Protein AF-A0A355ASI6-F1 (afdb_monomer)

Solvent-accessible surface area (backbone atoms only — not comparable to full-atom values): 18057 Å² total; per-residue (Å²): 108,70,69,59,51,61,54,54,74,56,73,41,62,94,66,62,84,87,84,85,86,62,95,85,62,86,60,84,44,66,44,89,90,80,61,50,72,36,72,89,79,80,80,58,65,67,61,45,52,57,66,66,67,66,73,90,56,88,91,67,70,83,80,74,85,63,87,40,56,64,82,63,67,69,74,60,88,70,89,71,97,56,100,57,65,45,82,42,80,77,51,84,36,29,38,38,31,44,34,73,46,55,91,80,78,46,33,30,30,38,40,37,38,38,44,25,15,76,54,21,24,84,42,50,51,31,38,40,44,40,40,50,50,31,50,49,37,46,61,69,42,43,80,71,42,48,51,27,42,77,42,48,32,46,74,50,57,44,58,51,88,43,25,35,34,44,35,39,39,27,45,45,44,59,46,62,64,52,46,55,56,50,47,51,33,69,71,58,58,82,78,46,68,71,60,43,54,53,52,46,53,50,51,42,50,56,47,58,48,54,77,72,47,57,72,67,58,47,51,54,52,49,51,49,39,64,35,30,57,72,49,75,56,52,69,58,39,37,56,33,41,74,68,56,47,66,69,59,41,65,65,38,52,59,59,40,49,45,35,30,25,37,46,31,38,37,40,17,33,46,44,73,66,57,46,49,50,53,49,49,51,51,39,61,66,66,37,67,88,36,42,60,35,86,63,79,76,81,50,75,49,83,77,59,95,83,66,82,85,80,84,84,131

Foldseek 3Di:
DVVVVVVVVCPALVNDDDDDDDPPDDADDADDPPRDGHHDDDDDPVVRVVRRPDDDDPVDDDDDPQPQQDPDWDQDDADDPDPFFDWDALDFLEIETEAADCVVVGQKKKKKKDKFFPQCFLDLLNVLLLQLLQQQLCVVCVVVCPSNVVNFWDWHWGADLGGIMIMIIGRLPCPLVVLLVSLVCLLPGDLDPVSSVVSLVVLLVVLVCLVVDDPVSVVVLVVCVQFWPRRDRSVSNNVSSVPDDSVNSVVCSCNRQQEIRMYMYMYYRDYPVSSSVSSVSCCVRRPVNHHYDDGDDIGTDDDDPPDDDDDDD

Radius of gyration: 24.53 Å; Cα contacts (8 Å, |Δi|>4): 431; chains: 1; bounding box: 60×70×55 Å

Secondary structure (DSSP, 8-state):
-HHHHHHHTT-SGGG-------TT----EE-TTT--EE---PPPHHHHHHHHTPPPPTT--PPPP-TT------------SSSSPEEEEEETTEEEEEEE--TT--SEEEEEEEEE-TTSSSSHHHHHHHHHHHHHHHHHHHHHHHHHHHTTEEEEEEEETTEEEEEEEEESTTHHHHHHHHHHHHHS----HHHHHHHHHHHHHHHHHGGGS-HHHHHHHHHHHHHBTT---HHHHHHHHHT--HHHHHHHHHHHHHEEEEEEEEEES--HHHHHHHHHHHIIIIITTPEEP--PPPPBP---TT-------

pLDDT: mean 91.66, std 8.12, range [47.84, 98.44]

Structure (mmCIF, N/CA/C/O backbone):
data_AF-A0A355ASI6-F1
#
_entry.id   AF-A0A355ASI6-F1
#
loop_
_atom_site.group_PDB
_atom_site.id
_atom_site.type_symbol
_atom_site.label_atom_id
_atom_site.label_alt_id
_atom_site.label_comp_id
_atom_site.label_asym_id
_atom_site.label_entity_id
_atom_site.label_seq_id
_atom_site.pdbx_PDB_ins_code
_atom_site.Cartn_x
_atom_site.Cartn_y
_atom_site.Cartn_z
_atom_site.occupancy
_atom_site.B_iso_or_equiv
_atom_site.auth_seq_id
_atom_site.auth_comp_id
_atom_site.auth_asym_id
_atom_site.auth_atom_id
_atom_site.pdbx_PDB_model_num
ATOM 1 N N . ARG A 1 1 ? -22.621 24.207 -14.386 1.00 83.19 1 ARG A N 1
ATOM 2 C CA . ARG A 1 1 ? -22.385 25.095 -13.219 1.00 83.19 1 ARG A CA 1
ATOM 3 C C . ARG A 1 1 ? -23.616 25.166 -12.322 1.00 83.19 1 ARG A C 1
ATOM 5 O O . ARG A 1 1 ? -23.484 24.836 -11.157 1.00 83.19 1 ARG A O 1
ATOM 12 N N . GLU A 1 2 ? -24.789 25.513 -12.856 1.00 94.44 2 GLU A N 1
ATOM 13 C CA . GLU A 1 2 ? -26.053 25.572 -12.092 1.00 94.44 2 GLU A CA 1
ATOM 14 C C . GLU A 1 2 ? -26.377 24.270 -11.350 1.00 94.44 2 GLU A C 1
ATOM 16 O O . GLU A 1 2 ? -26.656 24.301 -10.159 1.00 94.44 2 GLU A O 1
ATOM 21 N N . LEU A 1 3 ? -26.226 23.117 -12.010 1.00 96.38 3 LEU A N 1
ATOM 22 C CA . LEU A 1 3 ? -26.472 21.820 -11.374 1.00 96.38 3 LEU A CA 1
ATOM 23 C C . LEU A 1 3 ? -25.549 21.557 -10.169 1.00 96.38 3 LEU A C 1
ATOM 25 O O . LEU A 1 3 ? -26.014 21.090 -9.135 1.00 96.38 3 LEU A O 1
ATOM 29 N N . ILE A 1 4 ? -24.260 21.903 -10.274 1.00 96.56 4 ILE A N 1
ATOM 30 C CA . ILE A 1 4 ? -23.295 21.748 -9.170 1.00 96.56 4 ILE A CA 1
ATOM 31 C C . ILE A 1 4 ? -23.730 22.600 -7.976 1.00 96.56 4 ILE A C 1
ATOM 33 O O . ILE A 1 4 ? -23.809 22.089 -6.864 1.00 96.56 4 ILE A O 1
ATOM 37 N N . LEU A 1 5 ? -24.069 23.871 -8.216 1.00 96.19 5 LEU A N 1
ATOM 38 C CA . LEU A 1 5 ? -24.553 24.771 -7.167 1.00 96.19 5 LEU A CA 1
ATOM 39 C C . LEU A 1 5 ? -25.835 24.232 -6.521 1.00 96.19 5 LEU A C 1
ATOM 41 O O . LEU A 1 5 ? -25.922 24.195 -5.303 1.00 96.19 5 LEU A O 1
ATOM 45 N N . SER A 1 6 ? -26.766 23.687 -7.312 1.00 96.50 6 SER A N 1
ATOM 46 C CA . SER A 1 6 ? -28.014 23.124 -6.779 1.00 96.50 6 SER A CA 1
ATOM 47 C C . SER A 1 6 ? -27.812 21.932 -5.834 1.00 96.50 6 SER A C 1
ATOM 49 O O . SER A 1 6 ? -28.621 21.721 -4.932 1.00 96.50 6 SER A O 1
ATOM 51 N N . TYR A 1 7 ? -26.743 21.148 -6.024 1.00 96.19 7 TYR A N 1
ATOM 52 C CA . TYR A 1 7 ? -26.375 20.081 -5.094 1.00 96.19 7 TYR A CA 1
ATOM 53 C C . TYR A 1 7 ? -25.670 20.637 -3.857 1.00 96.19 7 TYR A C 1
ATOM 55 O O . TYR A 1 7 ? -26.012 20.233 -2.748 1.00 96.19 7 TYR A O 1
ATOM 63 N N . LEU A 1 8 ? -24.741 21.584 -4.026 1.00 94.38 8 LEU A N 1
ATOM 64 C CA . LEU A 1 8 ? -24.048 22.232 -2.907 1.00 94.38 8 LEU A CA 1
ATOM 65 C C . LEU A 1 8 ? -25.024 22.961 -1.970 1.00 94.38 8 LEU A C 1
ATOM 67 O O . LEU A 1 8 ? -24.889 22.851 -0.755 1.00 94.38 8 LEU A O 1
ATOM 71 N N . ASP A 1 9 ? -26.068 23.593 -2.509 1.00 93.81 9 ASP A N 1
ATOM 72 C CA . ASP A 1 9 ? -27.121 24.257 -1.727 1.00 93.81 9 ASP A CA 1
ATOM 73 C C . ASP A 1 9 ? -27.909 23.287 -0.825 1.00 93.81 9 ASP A C 1
ATOM 75 O O . ASP A 1 9 ? -28.563 23.704 0.135 1.00 93.81 9 ASP A O 1
ATOM 79 N N . ARG A 1 10 ? -27.855 21.976 -1.110 1.00 94.75 10 ARG A N 1
ATOM 80 C CA . ARG A 1 10 ? -28.460 20.932 -0.270 1.00 94.75 10 ARG A CA 1
ATOM 81 C C . ARG A 1 10 ? -27.518 20.414 0.813 1.00 94.75 10 ARG A C 1
ATOM 83 O O . ARG A 1 10 ? -28.021 19.838 1.775 1.00 94.75 10 ARG A O 1
ATOM 90 N N . LEU A 1 11 ? -26.205 20.611 0.690 1.00 93.81 11 LEU A N 1
ATOM 91 C CA . LEU A 1 11 ? -25.209 20.196 1.683 1.00 93.81 11 LEU A CA 1
ATOM 92 C C . LEU A 1 11 ? -25.153 21.224 2.823 1.00 93.81 11 LEU A C 1
ATOM 94 O O . LEU A 1 11 ? -24.248 22.046 2.905 1.00 93.81 11 LEU A O 1
ATOM 98 N N . GLN A 1 12 ? -26.181 21.212 3.668 1.00 91.25 12 GLN A N 1
ATOM 99 C CA . GLN A 1 12 ? -26.379 22.142 4.783 1.00 91.25 12 GLN A CA 1
ATOM 100 C C . GLN A 1 12 ? -26.606 21.348 6.077 1.00 91.25 12 GLN A C 1
ATOM 102 O O . GLN A 1 12 ? -27.221 20.282 5.992 1.00 91.25 12 GLN A O 1
ATOM 107 N N . PRO A 1 13 ? -26.221 21.858 7.266 1.00 92.50 13 PRO A N 1
ATOM 108 C CA . PRO A 1 13 ? -26.412 21.149 8.539 1.00 92.50 13 PRO A CA 1
ATOM 109 C C . PRO A 1 13 ? -27.846 20.648 8.760 1.00 92.50 13 PRO A C 1
ATOM 111 O O . PRO A 1 13 ? -28.056 19.514 9.168 1.00 92.50 13 PRO A O 1
ATOM 114 N N . ARG A 1 14 ? -28.854 21.439 8.373 1.00 90.50 14 ARG A N 1
ATOM 115 C CA . ARG A 1 14 ? -30.281 21.061 8.452 1.00 90.50 14 ARG A CA 1
ATOM 116 C C . ARG A 1 14 ? -30.695 19.841 7.611 1.00 90.50 14 ARG A C 1
ATOM 118 O O . ARG A 1 14 ? -31.776 19.307 7.823 1.00 90.50 14 ARG A O 1
ATOM 125 N N . ASN A 1 15 ? -29.882 19.448 6.631 1.00 93.38 15 ASN A N 1
ATOM 126 C CA . ASN A 1 15 ? -30.115 18.295 5.757 1.00 93.38 15 ASN A CA 1
ATOM 127 C C . ASN A 1 15 ? -29.182 17.115 6.101 1.00 93.38 15 ASN A C 1
ATOM 129 O O . ASN A 1 15 ? -29.121 16.147 5.343 1.00 93.38 15 ASN A O 1
ATOM 133 N N . LEU A 1 16 ? -28.417 17.210 7.193 1.00 92.25 16 LEU A N 1
ATOM 134 C CA . LEU A 1 16 ? -27.471 16.188 7.623 1.00 92.25 16 LEU A CA 1
ATOM 135 C C . LEU A 1 16 ? -28.193 15.001 8.273 1.00 92.25 16 LEU A C 1
ATOM 137 O O . LEU A 1 16 ? -29.094 15.174 9.090 1.00 92.25 16 LEU A O 1
ATOM 141 N N . HIS A 1 17 ? -27.718 13.797 7.969 1.00 93.31 17 HIS A N 1
ATOM 142 C CA . HIS A 1 17 ? -27.934 12.606 8.783 1.00 93.31 17 HIS A CA 1
ATOM 143 C C . HIS A 1 17 ? -26.565 12.185 9.322 1.00 93.31 17 HIS A C 1
ATOM 145 O O . HIS A 1 17 ? -25.688 11.821 8.538 1.00 93.31 17 HIS A O 1
ATOM 151 N N . LEU A 1 18 ? -26.363 12.279 10.637 1.00 93.06 18 LEU A N 1
ATOM 152 C CA . LEU A 1 18 ? -25.108 11.901 11.282 1.00 93.06 18 LEU A CA 1
ATOM 153 C C . LEU A 1 18 ? -25.224 10.477 11.823 1.00 93.06 18 LEU A C 1
ATOM 155 O O . LEU A 1 18 ? -26.146 10.182 12.576 1.00 93.06 18 LEU A O 1
ATOM 159 N N . LEU A 1 19 ? -24.285 9.613 11.445 1.00 94.81 19 LEU A N 1
ATOM 160 C CA . LEU A 1 19 ? -24.204 8.243 11.935 1.00 94.81 19 LEU A CA 1
ATOM 161 C C . LEU A 1 19 ? -22.876 8.061 12.668 1.00 94.81 19 LEU A C 1
ATOM 163 O O . LEU A 1 19 ? -21.812 8.306 12.099 1.00 94.81 19 LEU A O 1
ATOM 167 N N . LEU A 1 20 ? -22.961 7.666 13.935 1.00 93.50 20 LEU A N 1
ATOM 168 C CA . LEU A 1 20 ? -21.816 7.385 14.793 1.00 93.50 20 LEU A CA 1
ATOM 169 C C . LEU A 1 20 ? -21.740 5.876 15.024 1.00 93.50 20 LEU A C 1
ATOM 171 O O . LEU A 1 20 ? -22.755 5.229 15.269 1.00 93.50 20 LEU A O 1
ATOM 175 N N . PHE A 1 21 ? -20.534 5.320 14.943 1.00 92.81 21 PHE A N 1
ATOM 176 C CA . PHE A 1 21 ? -20.272 3.896 15.140 1.00 92.81 21 PHE A CA 1
ATOM 177 C C . PHE A 1 21 ? -19.061 3.752 16.054 1.00 92.81 21 PHE A C 1
ATOM 179 O O . PHE A 1 21 ? -18.021 4.359 15.801 1.00 92.81 21 PHE A O 1
ATOM 186 N N . GLY A 1 22 ? -19.186 2.936 17.093 1.00 90.94 22 GLY A N 1
ATOM 187 C CA . GLY A 1 22 ? -18.104 2.668 18.029 1.00 90.94 22 GLY A CA 1
ATOM 188 C C . GLY A 1 22 ? -18.544 1.680 19.108 1.00 90.94 22 GLY A C 1
ATOM 189 O O . GLY A 1 22 ? -19.725 1.655 19.449 1.00 90.94 22 GLY A O 1
ATOM 190 N N . PRO A 1 23 ? -17.624 0.860 19.643 1.00 85.38 23 PRO A N 1
ATOM 191 C CA . PRO A 1 23 ? -17.950 -0.154 20.648 1.00 85.38 23 PRO A CA 1
ATOM 192 C C . PRO A 1 23 ? -18.350 0.437 22.008 1.00 85.38 23 PRO A C 1
ATOM 194 O O . PRO A 1 23 ? -18.967 -0.255 22.807 1.00 85.38 23 PRO A O 1
ATOM 197 N N . GLU A 1 24 ? -17.996 1.697 22.271 1.00 89.94 24 GLU A N 1
ATOM 198 C CA . GLU A 1 24 ? -18.260 2.404 23.534 1.00 89.94 24 GLU A CA 1
ATOM 199 C C . GLU A 1 24 ? -19.563 3.222 23.507 1.00 89.94 24 GLU A C 1
ATOM 201 O O . GLU A 1 24 ? -19.848 3.964 24.443 1.00 89.94 24 GLU A O 1
ATOM 206 N N . LEU A 1 25 ? -20.342 3.139 22.422 1.00 92.62 25 LEU A N 1
ATOM 207 C CA . LEU A 1 25 ? -21.593 3.880 22.308 1.00 92.62 25 LEU A CA 1
ATOM 208 C C . LEU A 1 25 ? -22.698 3.191 23.110 1.00 92.62 25 LEU A C 1
ATOM 210 O O . LEU A 1 25 ? -23.067 2.046 22.841 1.00 92.62 25 LEU A O 1
ATOM 214 N N . GLU A 1 26 ? -23.267 3.930 24.055 1.00 93.25 26 GLU A N 1
ATOM 215 C CA . GLU A 1 26 ? -24.498 3.535 24.731 1.00 93.25 26 GLU A CA 1
ATOM 216 C C . GLU A 1 26 ? -25.669 3.615 23.749 1.00 93.25 26 GLU A C 1
ATOM 218 O O . GLU A 1 26 ? -25.801 4.577 22.990 1.00 93.25 26 GLU A O 1
ATOM 223 N N . THR A 1 27 ? -26.503 2.576 23.740 1.00 96.06 27 THR A N 1
ATOM 224 C CA . THR A 1 27 ? -27.608 2.429 22.785 1.00 96.06 27 THR A CA 1
ATOM 225 C C . THR A 1 27 ? -28.863 1.884 23.461 1.00 96.06 27 THR A C 1
ATOM 227 O O . THR A 1 27 ? -28.788 1.174 24.464 1.00 96.06 27 THR A O 1
ATOM 230 N N . ASP A 1 28 ? -30.032 2.210 22.911 1.00 96.56 28 ASP A N 1
ATOM 231 C CA . ASP A 1 28 ? -31.346 1.945 23.512 1.00 96.56 28 ASP A CA 1
ATOM 232 C C . ASP A 1 28 ? -32.296 1.126 22.620 1.00 96.56 28 ASP A C 1
ATOM 234 O O . ASP A 1 28 ? -33.373 0.719 23.062 1.00 96.56 28 ASP A O 1
ATOM 238 N N . GLN A 1 29 ? -31.899 0.839 21.380 1.00 97.19 29 GLN A N 1
ATOM 239 C CA . GLN A 1 29 ? -32.662 0.055 20.413 1.00 97.19 29 GLN A CA 1
ATOM 240 C C . GLN A 1 29 ? -31.835 -1.096 19.841 1.00 97.19 29 GLN A C 1
ATOM 242 O O . GLN A 1 29 ? -30.606 -1.098 19.867 1.00 97.19 29 GLN A O 1
ATOM 247 N N . VAL A 1 30 ? -32.540 -2.097 19.308 1.00 97.00 30 VAL A N 1
ATOM 248 C CA . VAL A 1 30 ? -31.950 -3.275 18.668 1.00 97.00 30 VAL A CA 1
ATOM 249 C C . VAL A 1 30 ? -32.684 -3.541 17.359 1.00 97.00 30 VAL A C 1
ATOM 251 O O . VAL A 1 30 ? -33.908 -3.681 17.334 1.00 97.00 30 VAL A O 1
ATOM 254 N N . GLU A 1 31 ? -31.940 -3.596 16.258 1.00 96.69 31 GLU A N 1
ATOM 255 C CA . GLU A 1 31 ? -32.477 -3.907 14.934 1.00 96.69 31 GLU A CA 1
ATOM 256 C C . GLU A 1 31 ? -32.931 -5.377 14.865 1.00 96.69 31 GLU A C 1
ATOM 258 O O . GLU A 1 31 ? -32.318 -6.270 15.446 1.00 96.69 31 GLU A O 1
ATOM 263 N N . THR A 1 32 ? -34.032 -5.642 14.158 1.00 96.19 32 THR A N 1
ATOM 264 C CA . THR A 1 32 ? -34.752 -6.925 14.202 1.00 96.19 32 THR A CA 1
ATOM 265 C C . THR A 1 32 ? -34.021 -8.101 13.547 1.00 96.19 32 THR A C 1
ATOM 267 O O . THR A 1 32 ? -34.134 -9.225 14.032 1.00 96.19 32 THR A O 1
ATOM 270 N N . HIS A 1 33 ? -33.326 -7.893 12.433 1.00 96.12 33 HIS A N 1
ATOM 271 C CA . HIS A 1 33 ? -32.811 -8.983 11.600 1.00 96.12 33 HIS A CA 1
ATOM 272 C C . HIS A 1 33 ? -31.396 -9.399 11.991 1.00 96.12 33 HIS A C 1
ATOM 274 O O . HIS A 1 33 ? -31.069 -10.585 11.971 1.00 96.12 33 HIS A O 1
ATOM 280 N N . TYR A 1 34 ? -30.567 -8.423 12.343 1.00 94.75 34 TYR A N 1
ATOM 281 C CA . TYR A 1 34 ? -29.154 -8.607 12.641 1.00 94.75 34 TYR A CA 1
ATOM 282 C C . TYR A 1 34 ? -28.830 -8.385 14.119 1.00 94.75 34 TYR A C 1
ATOM 284 O O . TYR A 1 34 ? -27.700 -8.643 14.526 1.00 94.75 34 TYR A O 1
ATOM 292 N N . GLY A 1 35 ? -29.794 -7.925 14.926 1.00 95.25 35 GLY A N 1
ATOM 293 C CA . GLY A 1 35 ? -29.577 -7.679 16.352 1.00 95.25 35 GLY A CA 1
ATOM 294 C C . GLY A 1 35 ? -28.606 -6.528 16.620 1.00 95.25 35 GLY A C 1
ATOM 295 O O . GLY A 1 35 ? -27.971 -6.495 17.671 1.00 95.25 35 GLY A O 1
ATOM 296 N N . VAL A 1 36 ? -28.439 -5.612 15.661 1.00 94.69 36 VAL A N 1
ATOM 297 C CA . VAL A 1 36 ? -27.508 -4.487 15.794 1.00 94.69 36 VAL A CA 1
ATOM 298 C C . VAL A 1 36 ? -28.079 -3.494 16.794 1.00 94.69 36 VAL A C 1
ATOM 300 O O . VAL A 1 36 ? -29.192 -3.002 16.622 1.00 94.69 36 VAL A O 1
ATOM 303 N N . HIS A 1 37 ? -27.302 -3.199 17.827 1.00 95.81 37 HIS A N 1
ATOM 304 C CA . HIS A 1 37 ? -27.622 -2.186 18.818 1.00 95.81 37 HIS A CA 1
ATOM 305 C C . HIS A 1 37 ? -27.425 -0.781 18.231 1.00 95.81 37 HIS A C 1
ATOM 307 O O . HIS A 1 37 ? -26.396 -0.508 17.612 1.00 95.81 37 HIS A O 1
ATOM 313 N N . TYR A 1 38 ? -28.413 0.100 18.393 1.00 96.56 38 TYR A N 1
ATOM 314 C CA . TYR A 1 38 ? -28.373 1.474 17.887 1.00 96.56 38 TYR A CA 1
ATOM 315 C C . TYR A 1 38 ? -29.221 2.417 18.749 1.00 96.56 38 TYR A C 1
ATOM 317 O O . TYR A 1 38 ? -30.040 1.974 19.548 1.00 96.56 38 TYR A O 1
ATOM 325 N N . SER A 1 39 ? -29.051 3.721 18.551 1.00 96.19 39 SER A N 1
ATOM 326 C CA . SER A 1 39 ? -29.947 4.762 19.063 1.00 96.19 39 SER A CA 1
ATOM 327 C C . SER A 1 39 ? -30.231 5.784 17.979 1.00 96.19 39 SER A C 1
ATOM 329 O O . SER A 1 39 ? -29.433 5.966 17.058 1.00 96.19 39 SER A O 1
ATOM 331 N N . LEU A 1 40 ? -31.389 6.434 18.073 1.00 95.69 40 LEU A N 1
ATOM 332 C CA . LEU A 1 40 ? -31.786 7.501 17.161 1.00 95.69 40 LEU A CA 1
ATOM 333 C C . LEU A 1 40 ? -32.122 8.746 17.960 1.00 95.69 40 LEU A C 1
ATOM 335 O O . LEU A 1 40 ? -33.098 8.773 18.707 1.00 95.69 40 LEU A O 1
ATOM 339 N N . GLU A 1 41 ? -31.339 9.789 17.735 1.00 93.25 41 GLU A N 1
ATOM 340 C CA . GLU A 1 41 ? -31.492 11.068 18.406 1.00 93.25 41 GLU A CA 1
ATOM 341 C C . GLU A 1 41 ? -31.606 12.190 17.379 1.00 93.25 41 GLU A C 1
ATOM 343 O O . GLU A 1 41 ? -31.057 12.127 16.276 1.00 93.25 41 GLU A O 1
ATOM 348 N N . THR A 1 42 ? -32.349 13.234 17.740 1.00 93.06 42 THR A N 1
ATOM 349 C CA . THR A 1 42 ? -32.363 14.467 16.950 1.00 93.06 42 THR A CA 1
ATOM 350 C C . THR A 1 42 ? -31.156 15.302 17.348 1.00 93.06 42 THR A C 1
ATOM 352 O O . THR A 1 42 ? -30.904 15.477 18.538 1.00 93.06 42 THR A O 1
ATOM 355 N N . LEU A 1 43 ? -30.432 15.841 16.364 1.00 91.75 43 LEU A N 1
ATOM 356 C CA . LEU A 1 43 ? -29.307 16.729 16.641 1.00 91.75 43 LEU A CA 1
ATOM 357 C C . LEU A 1 43 ? -29.773 17.956 17.449 1.00 91.75 43 LEU A C 1
ATOM 359 O O . LEU A 1 43 ? -30.783 18.568 17.078 1.00 91.75 43 LEU A O 1
ATOM 363 N N . PRO A 1 44 ? -29.049 18.336 18.519 1.00 92.94 44 PRO A N 1
ATOM 364 C CA . PRO A 1 44 ? -29.341 19.543 19.281 1.00 92.94 44 PRO A CA 1
ATOM 365 C C . PRO A 1 44 ? -29.348 20.799 18.397 1.00 92.94 44 PRO A C 1
ATOM 367 O O . PRO A 1 44 ? -28.553 20.933 17.463 1.00 92.94 44 PRO A O 1
ATOM 370 N N . SER A 1 45 ? -30.273 21.724 18.667 1.00 91.12 45 SER A N 1
ATOM 371 C CA . SER A 1 45 ? -30.463 22.920 17.836 1.00 91.12 45 SER A CA 1
ATOM 372 C C . SER A 1 45 ? -29.277 23.882 17.891 1.00 91.12 45 SER A C 1
ATOM 374 O O . SER A 1 45 ? -28.942 24.480 16.875 1.00 91.12 45 SER A O 1
ATOM 376 N N . ASP A 1 46 ? -28.628 23.994 19.047 1.00 93.25 46 ASP A N 1
ATOM 377 C CA . ASP A 1 46 ? -27.405 24.775 19.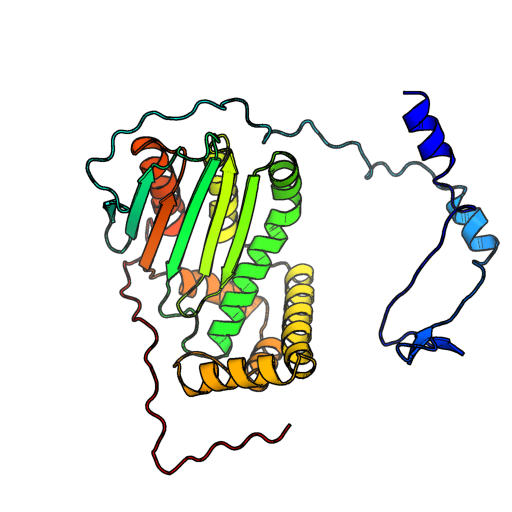253 1.00 93.25 46 ASP A CA 1
ATOM 378 C C . ASP A 1 46 ? -26.258 24.277 18.361 1.00 93.25 46 ASP A C 1
ATOM 380 O O . ASP A 1 46 ? -25.631 25.072 17.666 1.00 93.25 46 ASP A O 1
ATOM 384 N N . VAL A 1 47 ? -26.065 22.958 18.259 1.00 91.56 47 VAL A N 1
ATOM 385 C CA . VAL A 1 47 ? -25.060 22.359 17.360 1.00 91.56 47 VAL A CA 1
ATOM 386 C C . VAL A 1 47 ? -25.346 22.693 15.889 1.00 91.56 47 VAL A C 1
ATOM 388 O O . VAL A 1 47 ? -24.434 23.013 15.123 1.00 91.56 47 VAL A O 1
ATOM 391 N N . LEU A 1 48 ? -26.615 22.639 15.471 1.00 91.81 48 LEU A N 1
ATOM 392 C CA . LEU A 1 48 ? -27.011 22.980 14.099 1.00 91.81 48 LEU A CA 1
ATOM 393 C C . LEU A 1 48 ? -26.812 24.470 13.782 1.00 91.81 48 LEU A C 1
ATOM 395 O O . LEU A 1 48 ? -26.433 24.806 12.653 1.00 91.81 48 LEU A O 1
ATOM 399 N N . GLU A 1 49 ? -27.077 25.352 14.746 1.00 90.38 49 GLU A N 1
ATOM 400 C CA . GLU A 1 49 ? -26.843 26.795 14.629 1.00 90.38 49 GLU A CA 1
ATOM 401 C C . GLU A 1 49 ? -25.345 27.098 14.507 1.00 90.38 49 GLU A C 1
ATOM 403 O O . GLU A 1 49 ? -24.941 27.786 13.563 1.00 90.38 49 GLU A O 1
ATOM 408 N N . ASP A 1 50 ? -24.522 26.495 15.367 1.00 91.31 50 ASP A N 1
ATOM 409 C CA . ASP A 1 50 ? -23.065 26.641 15.351 1.00 91.31 50 ASP A CA 1
ATOM 410 C C . ASP A 1 50 ? -22.462 26.215 14.002 1.00 91.31 50 ASP A C 1
ATOM 412 O O . ASP A 1 50 ? -21.664 26.941 13.402 1.00 91.31 50 ASP A O 1
ATOM 416 N N . TRP A 1 51 ? -22.881 25.067 13.459 1.00 91.81 51 TRP A N 1
ATOM 417 C CA . TRP A 1 51 ? -22.382 24.571 12.168 1.00 91.81 51 TRP A CA 1
ATOM 418 C C . TRP A 1 51 ? -22.867 25.379 10.964 1.00 91.81 51 TRP A C 1
ATOM 420 O O . TRP A 1 51 ? -22.228 25.360 9.911 1.00 91.81 51 TRP A O 1
ATOM 430 N N . SER A 1 52 ? -23.981 26.100 11.097 1.00 87.81 52 SER A N 1
ATOM 431 C CA . SER A 1 52 ? -24.516 26.944 10.023 1.00 87.81 52 SER A CA 1
ATOM 432 C C . SER A 1 52 ? -23.775 28.282 9.896 1.00 87.81 52 SER A C 1
ATOM 434 O O . SER A 1 52 ? -23.866 28.930 8.853 1.00 87.81 52 SER A O 1
ATOM 436 N N . GLY A 1 53 ? -23.041 28.696 10.934 1.00 83.31 53 GLY A N 1
ATOM 437 C CA . GLY A 1 53 ? -22.337 29.981 11.014 1.00 83.31 53 GLY A CA 1
ATOM 438 C C . GLY A 1 53 ? -20.828 29.928 10.753 1.00 83.31 53 GLY A C 1
ATOM 439 O O . GLY A 1 53 ? -20.141 30.917 11.015 1.00 83.31 53 GLY A O 1
ATOM 440 N N . LEU A 1 54 ? -20.288 28.800 10.279 1.00 84.62 54 LEU A N 1
ATOM 441 C CA . LEU A 1 54 ? -18.841 28.613 10.134 1.00 84.62 54 LEU A CA 1
ATOM 442 C C . LEU A 1 54 ? -18.224 29.548 9.081 1.00 84.62 54 LEU A C 1
ATOM 444 O O . LEU A 1 54 ? -18.746 29.730 7.979 1.00 84.62 54 LEU A O 1
ATOM 448 N N . SER A 1 55 ? -17.066 30.118 9.417 1.00 87.25 55 SER A N 1
ATOM 449 C CA . SER A 1 55 ? -16.254 30.908 8.493 1.00 87.25 55 SER A CA 1
ATOM 450 C C . SER A 1 55 ? -15.380 30.015 7.609 1.00 87.25 55 SER A C 1
ATOM 452 O O . SER A 1 55 ? -15.153 28.835 7.883 1.00 87.25 55 SER A O 1
ATOM 454 N N . THR A 1 56 ? -14.870 30.580 6.515 1.00 90.12 56 THR A N 1
ATOM 455 C CA . THR A 1 56 ? -13.930 29.875 5.639 1.00 90.12 56 THR A CA 1
ATOM 456 C C . THR A 1 56 ? -12.642 29.547 6.389 1.00 90.12 56 THR A C 1
ATOM 458 O O . THR A 1 56 ? -11.992 30.454 6.913 1.00 90.12 56 THR A O 1
ATOM 461 N N . ASN A 1 57 ? -12.242 28.277 6.382 1.00 91.75 57 ASN A N 1
ATOM 462 C CA . ASN A 1 57 ? -10.954 27.844 6.911 1.00 91.75 57 ASN A CA 1
ATOM 463 C C . ASN A 1 57 ? -9.870 27.969 5.813 1.00 91.75 57 ASN A C 1
ATOM 465 O O . ASN A 1 57 ? -10.021 27.326 4.772 1.00 91.75 57 ASN A O 1
ATOM 469 N N . PRO A 1 58 ? -8.794 28.762 6.006 1.00 93.06 58 PRO A N 1
ATOM 470 C CA . PRO A 1 58 ? -7.724 28.913 5.014 1.00 93.06 58 PRO A CA 1
ATOM 471 C C . PRO A 1 58 ? -6.949 27.616 4.727 1.00 93.06 58 PRO A C 1
ATOM 473 O O . PRO A 1 58 ? -6.338 27.508 3.665 1.00 93.06 58 PRO A O 1
ATOM 476 N N . ASP A 1 59 ? -7.011 26.626 5.621 1.00 94.19 59 ASP A N 1
ATOM 477 C CA . ASP A 1 59 ? -6.391 25.311 5.428 1.00 94.19 59 ASP A CA 1
ATOM 478 C C . ASP A 1 59 ? -7.188 24.420 4.455 1.00 94.19 59 ASP A C 1
ATOM 480 O O . ASP A 1 59 ? -6.680 23.405 3.977 1.00 94.19 59 ASP A O 1
ATOM 484 N N . LEU A 1 60 ? -8.428 24.801 4.117 1.00 93.44 60 LEU A N 1
ATOM 485 C CA . LEU A 1 60 ? -9.277 24.109 3.147 1.00 93.44 60 LEU A CA 1
ATOM 486 C C . LEU A 1 60 ? -9.232 24.827 1.794 1.00 93.44 60 LEU A C 1
ATOM 488 O O . LEU A 1 60 ? -9.833 25.884 1.602 1.00 93.44 60 LEU A O 1
ATOM 492 N N . TYR A 1 61 ? -8.552 24.225 0.822 1.00 92.44 61 TYR A N 1
ATOM 493 C CA . TYR A 1 61 ? -8.398 24.782 -0.521 1.00 92.44 61 TYR A CA 1
ATOM 494 C C . TYR A 1 61 ? -8.623 23.728 -1.609 1.00 92.44 61 TYR A C 1
ATOM 496 O O . TYR A 1 61 ? -8.516 22.523 -1.381 1.00 92.44 61 TYR A O 1
ATOM 504 N N . LEU A 1 62 ? -8.954 24.190 -2.819 1.00 92.25 62 LEU A N 1
ATOM 505 C CA . LEU A 1 62 ? -9.117 23.306 -3.972 1.00 92.25 62 LEU A CA 1
ATOM 506 C C . LEU A 1 62 ? -7.778 22.658 -4.354 1.00 92.25 62 LEU A C 1
ATOM 508 O O . LEU A 1 62 ? -6.746 23.333 -4.329 1.00 92.25 62 LEU A O 1
ATOM 512 N N . PRO A 1 63 ? -7.780 21.377 -4.758 1.00 90.62 63 PRO A N 1
ATOM 513 C CA . PRO A 1 63 ? -6.555 20.681 -5.113 1.00 90.62 63 PRO A CA 1
ATOM 514 C C . PRO A 1 63 ? -5.860 21.339 -6.310 1.00 90.62 63 PRO A C 1
ATOM 516 O O . PRO A 1 63 ? -6.494 21.889 -7.215 1.00 90.62 63 PRO A O 1
ATOM 519 N N . LYS A 1 64 ? -4.528 21.242 -6.330 1.00 91.06 64 LYS A N 1
ATOM 520 C CA . LYS A 1 64 ? -3.716 21.611 -7.496 1.00 91.06 64 LYS A CA 1
ATOM 521 C C . LYS A 1 64 ? -4.016 20.664 -8.674 1.00 91.06 64 LYS A C 1
ATOM 523 O O . LYS A 1 64 ? -4.489 19.549 -8.446 1.00 91.06 64 LYS A O 1
ATOM 528 N N . PRO A 1 65 ? -3.721 21.066 -9.926 1.00 93.75 65 PRO A N 1
ATOM 529 C CA . PRO A 1 65 ? -3.818 20.172 -11.076 1.00 93.75 65 PRO A CA 1
ATOM 530 C C . PRO A 1 65 ? -3.063 18.859 -10.845 1.00 93.75 65 PRO A C 1
ATOM 532 O O . PRO A 1 65 ? -1.945 18.866 -10.333 1.00 93.75 65 PRO A O 1
ATOM 535 N N . ASN A 1 66 ? -3.687 17.744 -11.220 1.00 93.75 66 ASN A N 1
ATOM 536 C CA . ASN A 1 66 ? -3.155 16.411 -10.972 1.00 93.75 66 ASN A CA 1
ATOM 537 C C . ASN A 1 66 ? -1.970 16.103 -11.915 1.00 93.75 66 ASN A C 1
ATOM 539 O O . ASN A 1 66 ? -2.190 16.008 -13.126 1.00 93.75 66 ASN A O 1
ATOM 543 N N . PRO A 1 67 ? -0.738 15.913 -11.399 1.00 90.75 67 PRO A N 1
ATOM 544 C CA . PRO A 1 67 ? 0.445 15.676 -12.230 1.00 90.75 67 PRO A CA 1
ATOM 545 C C . PRO A 1 67 ? 0.523 14.251 -12.806 1.00 90.75 67 PRO A C 1
ATOM 547 O O . PRO A 1 67 ? 1.354 13.998 -13.675 1.00 90.75 67 PRO A O 1
ATOM 550 N N . PHE A 1 68 ? -0.321 13.326 -12.337 1.00 93.88 68 PHE A N 1
ATOM 551 C CA . PHE A 1 68 ? -0.296 11.916 -12.736 1.00 93.88 68 PHE A CA 1
ATOM 552 C C . PHE A 1 68 ? -1.213 11.577 -13.911 1.00 93.88 68 PHE A C 1
ATOM 554 O O . PHE A 1 68 ? -1.259 10.420 -14.321 1.00 93.88 68 PHE A O 1
ATOM 561 N N . LEU A 1 69 ? -1.948 12.552 -14.458 1.00 95.12 69 LEU A N 1
ATOM 562 C CA . LEU A 1 69 ? -2.758 12.324 -15.654 1.00 95.12 69 LEU A CA 1
ATOM 563 C C . LEU A 1 69 ? -1.857 11.840 -16.796 1.00 95.12 69 LEU A C 1
ATOM 565 O O . LEU A 1 69 ? -0.958 12.562 -17.229 1.00 95.12 69 LEU A O 1
ATOM 569 N N . ALA A 1 70 ? -2.104 10.612 -17.254 1.00 94.38 70 ALA A N 1
ATOM 570 C CA . ALA A 1 70 ? -1.347 10.004 -18.336 1.00 94.38 70 ALA A CA 1
ATOM 571 C C . ALA A 1 70 ? -1.536 10.805 -19.631 1.00 94.38 70 ALA A C 1
ATOM 573 O O . ALA A 1 70 ? -2.664 11.100 -20.034 1.00 94.38 70 ALA A O 1
ATOM 574 N N . VAL A 1 71 ? -0.421 11.156 -20.265 1.00 95.19 71 VAL A N 1
ATOM 575 C CA . VAL A 1 71 ? -0.387 11.856 -21.558 1.00 95.19 71 VAL A CA 1
ATOM 576 C C . VAL A 1 71 ? 0.084 10.938 -22.676 1.00 95.19 71 VAL A C 1
ATOM 578 O O . VAL A 1 71 ? -0.370 11.079 -23.809 1.00 95.19 71 VAL A O 1
ATOM 581 N N . ASP A 1 72 ? 0.954 9.983 -22.349 1.00 94.88 72 ASP A N 1
ATOM 582 C CA . ASP A 1 72 ? 1.377 8.930 -23.259 1.00 94.88 72 ASP A CA 1
ATOM 583 C C . ASP A 1 72 ? 0.487 7.698 -23.063 1.00 94.88 72 ASP A C 1
ATOM 585 O O . ASP A 1 72 ? 0.450 7.086 -21.994 1.00 94.88 72 ASP A O 1
ATOM 589 N N . LEU A 1 73 ? -0.274 7.377 -24.107 1.00 95.06 73 LEU A N 1
ATOM 590 C CA . LEU A 1 73 ? -1.224 6.268 -24.150 1.00 95.06 73 LEU A CA 1
ATOM 591 C C . LEU A 1 73 ? -0.896 5.297 -25.292 1.00 95.06 73 LEU A C 1
ATOM 593 O O . LEU A 1 73 ? -1.753 4.507 -25.695 1.00 95.06 73 LEU A O 1
ATOM 597 N N . GLU A 1 74 ? 0.312 5.374 -25.851 1.00 95.88 74 GLU A N 1
ATOM 598 C CA . GLU A 1 74 ? 0.708 4.509 -26.954 1.00 95.88 74 GLU A CA 1
ATOM 599 C C . GLU A 1 74 ? 0.894 3.064 -26.482 1.00 95.88 74 GLU A C 1
ATOM 601 O O . GLU A 1 74 ? 1.484 2.782 -25.434 1.00 95.88 74 GLU A O 1
ATOM 606 N N . LEU A 1 75 ? 0.409 2.125 -27.296 1.00 96.19 75 LEU A N 1
ATOM 607 C CA . LEU A 1 75 ? 0.742 0.718 -27.124 1.00 96.19 75 LEU A CA 1
ATOM 608 C C . LEU A 1 75 ? 2.154 0.494 -27.659 1.00 96.19 75 LEU A C 1
ATOM 610 O O . LEU A 1 75 ? 2.416 0.668 -28.851 1.00 96.19 75 LEU A O 1
ATOM 614 N N . ARG A 1 76 ? 3.060 0.122 -26.759 1.00 94.81 76 ARG A N 1
ATOM 615 C CA . ARG A 1 76 ? 4.442 -0.207 -27.082 1.00 94.81 76 ARG A CA 1
ATOM 616 C C . ARG A 1 76 ? 4.467 -1.402 -28.028 1.00 94.81 76 ARG A C 1
ATOM 618 O O . ARG A 1 76 ? 3.663 -2.324 -27.904 1.00 94.81 76 ARG A O 1
ATOM 625 N N . GLN A 1 77 ? 5.405 -1.381 -28.965 1.00 91.69 77 GLN A N 1
ATOM 626 C CA . GLN A 1 77 ? 5.678 -2.512 -29.841 1.00 91.69 77 GLN A CA 1
ATOM 627 C C . GLN A 1 77 ? 6.978 -3.161 -29.390 1.00 91.69 77 GLN A C 1
ATOM 629 O O . GLN A 1 77 ? 8.050 -2.594 -29.576 1.00 91.69 77 GLN A O 1
ATOM 634 N N . GLU A 1 78 ? 6.875 -4.346 -28.802 1.00 88.00 78 GLU A N 1
ATOM 635 C CA . GLU A 1 78 ? 8.023 -5.139 -28.376 1.00 88.00 78 GLU A CA 1
ATOM 636 C C . GLU A 1 78 ? 7.830 -6.569 -28.889 1.00 88.00 78 GLU A C 1
ATOM 638 O O . GLU A 1 78 ? 6.773 -7.176 -28.708 1.00 88.00 78 GLU A O 1
ATOM 643 N N . GLN A 1 79 ? 8.839 -7.108 -29.568 1.00 79.81 79 GLN A N 1
ATOM 644 C CA . GLN A 1 79 ? 8.798 -8.479 -30.066 1.00 79.81 79 GLN A CA 1
ATOM 645 C C . GLN A 1 79 ? 9.486 -9.389 -29.056 1.00 79.81 79 GLN A C 1
ATOM 647 O O . GLN A 1 79 ? 10.710 -9.398 -28.950 1.00 79.81 79 GLN A O 1
ATOM 652 N N . LEU A 1 80 ? 8.699 -10.174 -28.321 1.00 75.88 80 LEU A N 1
ATOM 653 C CA . LEU A 1 80 ? 9.252 -11.237 -27.491 1.00 75.88 80 LEU A CA 1
ATOM 654 C C . LEU A 1 80 ? 9.445 -12.503 -28.324 1.00 75.88 80 LEU A C 1
ATOM 656 O O . LEU A 1 80 ? 8.525 -12.979 -28.985 1.00 75.88 80 LEU A O 1
ATOM 660 N N . GLU A 1 81 ? 10.637 -13.090 -28.240 1.00 71.44 81 GLU A N 1
ATOM 661 C CA . GLU A 1 81 ? 10.936 -14.386 -28.863 1.00 71.44 81 GLU A CA 1
ATOM 662 C C . GLU A 1 81 ? 10.257 -15.562 -28.135 1.00 71.44 81 GLU A C 1
ATOM 664 O O . GLU A 1 81 ? 10.163 -16.667 -28.670 1.00 71.44 81 GLU A O 1
ATOM 669 N N . VAL A 1 82 ? 9.784 -15.339 -26.904 1.00 77.50 82 VAL A N 1
ATOM 670 C CA . VAL A 1 82 ? 9.256 -16.370 -26.004 1.00 77.50 82 VAL A CA 1
ATOM 671 C C . VAL A 1 82 ? 7.893 -15.983 -25.437 1.00 77.50 82 VAL A C 1
ATOM 673 O O . VAL A 1 82 ? 7.632 -14.826 -25.133 1.00 77.50 82 VAL A O 1
ATOM 676 N N . SER A 1 83 ? 7.030 -16.981 -25.233 1.00 81.31 83 SER A N 1
ATOM 677 C CA . SER A 1 83 ? 5.668 -16.810 -24.701 1.00 81.31 83 SER A CA 1
ATOM 678 C C . SER A 1 83 ? 5.597 -16.770 -23.165 1.00 81.31 83 SER A C 1
ATOM 680 O O . SER A 1 83 ? 4.551 -17.063 -22.588 1.00 81.31 83 SER A O 1
ATOM 682 N N . LYS A 1 84 ? 6.732 -16.586 -22.490 1.00 89.69 84 LYS A N 1
ATOM 683 C CA . LYS A 1 84 ? 6.861 -16.607 -21.028 1.00 89.69 84 LYS A CA 1
ATOM 684 C C . LYS A 1 84 ? 7.756 -15.445 -20.598 1.00 89.69 84 LYS A C 1
ATOM 686 O O . LYS A 1 84 ? 8.639 -15.084 -21.377 1.00 89.69 84 LYS A O 1
ATOM 691 N N . PRO A 1 85 ? 7.621 -14.950 -19.353 1.00 94.44 85 PRO A N 1
ATOM 692 C CA . PRO A 1 85 ? 8.496 -13.905 -18.846 1.00 94.44 85 PRO A CA 1
ATOM 693 C C . PRO A 1 85 ? 9.976 -14.273 -19.012 1.00 94.44 85 PRO A C 1
ATOM 695 O O . PRO A 1 85 ? 10.408 -15.368 -18.639 1.00 94.44 85 PRO A O 1
ATOM 698 N N . THR A 1 86 ? 10.755 -13.351 -19.569 1.00 94.75 86 THR A N 1
ATOM 699 C CA . THR A 1 86 ? 12.195 -13.509 -19.783 1.00 94.75 86 THR A CA 1
ATOM 700 C C . THR A 1 86 ? 12.951 -13.036 -18.552 1.00 94.75 86 THR A C 1
ATOM 702 O O . THR A 1 86 ? 12.734 -11.926 -18.069 1.00 94.75 86 THR A O 1
ATOM 705 N N . ARG A 1 87 ? 13.860 -13.871 -18.048 1.00 96.00 87 ARG A N 1
ATOM 706 C CA . ARG A 1 87 ? 14.739 -13.514 -16.933 1.00 96.00 87 ARG A CA 1
ATOM 707 C C . ARG A 1 87 ? 15.855 -12.582 -17.402 1.00 96.00 87 ARG A C 1
ATOM 709 O O . ARG A 1 87 ? 16.530 -12.872 -18.386 1.00 96.00 87 ARG A O 1
ATOM 716 N N . ILE A 1 88 ? 16.087 -11.514 -16.650 1.00 96.38 88 ILE A N 1
ATOM 717 C CA . ILE A 1 88 ? 17.183 -10.568 -16.833 1.00 96.38 88 ILE A CA 1
ATOM 718 C C . ILE A 1 88 ? 17.844 -10.350 -15.469 1.00 96.38 88 ILE A C 1
ATOM 720 O O . ILE A 1 88 ? 17.200 -9.891 -14.525 1.00 96.38 88 ILE A O 1
ATOM 724 N N . ASP A 1 89 ? 19.123 -10.693 -15.349 1.00 95.69 89 ASP A N 1
ATOM 725 C CA . ASP A 1 89 ? 19.889 -10.410 -14.135 1.00 95.69 89 ASP A CA 1
ATOM 726 C C . ASP A 1 89 ? 20.357 -8.948 -14.174 1.00 95.69 89 ASP A C 1
ATOM 728 O O . ASP A 1 89 ? 21.027 -8.530 -15.118 1.00 95.69 89 ASP A O 1
ATOM 732 N N . ILE A 1 90 ? 19.945 -8.164 -13.175 1.00 94.50 90 ILE A N 1
ATOM 733 C CA . ILE A 1 90 ? 20.237 -6.725 -13.092 1.00 94.50 90 ILE A CA 1
ATOM 734 C C . ILE A 1 90 ? 21.583 -6.513 -12.399 1.00 94.50 90 ILE A C 1
ATOM 736 O O . ILE A 1 90 ? 22.446 -5.802 -12.904 1.00 94.50 90 ILE A O 1
ATOM 740 N N . GLN A 1 91 ? 21.759 -7.164 -11.249 1.00 91.56 91 GLN A N 1
ATOM 741 C CA . GLN A 1 91 ? 22.996 -7.219 -10.473 1.00 91.56 91 GLN A CA 1
ATOM 742 C C . GLN A 1 91 ? 22.943 -8.417 -9.515 1.00 91.56 91 GLN A C 1
ATOM 744 O O . GLN A 1 91 ? 21.939 -9.133 -9.464 1.00 91.56 91 GLN A O 1
ATOM 749 N N . ASP A 1 92 ? 24.007 -8.636 -8.740 1.00 89.19 92 ASP A N 1
ATOM 750 C CA . ASP A 1 92 ? 23.999 -9.675 -7.709 1.00 89.19 92 ASP A CA 1
ATOM 751 C C . ASP A 1 92 ? 22.844 -9.450 -6.716 1.00 89.19 92 ASP A C 1
ATOM 753 O O . ASP A 1 92 ? 22.605 -8.329 -6.261 1.00 89.19 92 ASP A O 1
ATOM 757 N N . GLY A 1 93 ? 22.080 -10.507 -6.436 1.00 88.94 93 GLY A N 1
ATOM 758 C CA . GLY A 1 93 ? 20.879 -10.438 -5.601 1.00 88.94 93 GLY A CA 1
ATOM 759 C C . GLY A 1 93 ? 19.666 -9.722 -6.215 1.00 88.94 93 GLY A C 1
ATOM 760 O O . GLY A 1 93 ? 18.680 -9.550 -5.502 1.00 88.94 93 GLY A O 1
ATOM 761 N N . PHE A 1 94 ? 19.681 -9.322 -7.498 1.00 94.81 94 PHE A N 1
ATOM 762 C CA . PHE A 1 94 ? 18.517 -8.709 -8.153 1.00 94.81 94 PHE A CA 1
ATOM 763 C C . PHE A 1 94 ? 18.224 -9.265 -9.551 1.00 94.81 94 PHE A C 1
ATOM 765 O O . PHE A 1 94 ? 18.976 -9.071 -10.509 1.00 94.81 94 PHE A O 1
ATOM 772 N N . THR A 1 95 ? 17.055 -9.889 -9.681 1.00 96.50 95 THR A N 1
ATOM 773 C CA . THR A 1 95 ? 16.532 -10.405 -10.947 1.00 96.50 95 THR A CA 1
ATOM 774 C C . THR A 1 95 ? 15.246 -9.689 -11.359 1.00 96.50 95 THR A C 1
ATOM 776 O O . THR A 1 95 ? 14.313 -9.568 -10.566 1.00 96.50 95 THR A O 1
ATOM 779 N N . LEU A 1 96 ? 15.163 -9.293 -12.630 1.00 98.19 96 LEU A N 1
ATOM 780 C CA . LEU A 1 96 ? 13.946 -8.826 -13.290 1.00 98.19 96 LEU A CA 1
ATOM 781 C C . LEU A 1 96 ? 13.387 -9.934 -14.190 1.00 98.19 96 LEU A C 1
ATOM 783 O O . LEU A 1 96 ? 14.107 -10.527 -14.989 1.00 98.19 96 LEU A O 1
ATOM 787 N N . TRP A 1 97 ? 12.088 -10.178 -14.102 1.00 98.12 97 TRP A N 1
ATOM 788 C CA . TRP A 1 97 ? 11.326 -10.920 -15.098 1.00 98.12 97 TRP A CA 1
ATOM 789 C C . TRP A 1 97 ? 10.564 -9.926 -15.968 1.00 98.12 97 TRP A C 1
ATOM 791 O O . TRP A 1 97 ? 9.855 -9.067 -15.449 1.00 98.12 97 TRP A O 1
ATOM 801 N N . PHE A 1 98 ? 10.729 -10.019 -17.283 1.00 97.38 98 PHE A N 1
ATOM 802 C CA . PHE A 1 98 ? 10.107 -9.109 -18.239 1.00 97.38 98 PHE A CA 1
ATOM 803 C C . PHE A 1 98 ? 9.136 -9.851 -19.149 1.00 97.38 98 PHE A C 1
ATOM 805 O O . PHE A 1 98 ? 9.500 -10.861 -19.751 1.00 97.38 98 PHE A O 1
ATOM 812 N N . ASP A 1 99 ? 7.916 -9.337 -19.247 1.00 94.94 99 ASP A N 1
ATOM 813 C CA . ASP A 1 99 ? 6.842 -9.902 -20.052 1.00 94.94 99 ASP A CA 1
ATOM 814 C C . ASP A 1 99 ? 6.034 -8.785 -20.723 1.00 94.94 99 ASP A C 1
ATOM 816 O O . ASP A 1 99 ? 5.198 -8.127 -20.103 1.00 94.94 99 ASP A O 1
ATOM 820 N N . HIS A 1 100 ? 6.308 -8.525 -21.997 1.00 94.69 100 HIS A N 1
ATOM 821 C CA . HIS A 1 100 ? 5.519 -7.574 -22.768 1.00 94.69 100 HIS A CA 1
ATOM 822 C C . HIS A 1 100 ? 4.184 -8.204 -23.184 1.00 94.69 100 HIS A C 1
ATOM 824 O O . HIS A 1 100 ? 4.153 -9.156 -23.963 1.00 94.69 100 HIS A O 1
ATOM 830 N N . ASP A 1 101 ? 3.078 -7.633 -22.710 1.00 91.50 101 ASP A N 1
ATOM 831 C CA . ASP A 1 101 ? 1.732 -8.085 -23.063 1.00 91.50 101 ASP A CA 1
ATOM 832 C C . ASP A 1 101 ? 0.806 -6.889 -23.299 1.00 91.50 101 ASP A C 1
ATOM 834 O O . ASP A 1 101 ? 0.421 -6.164 -22.382 1.00 91.50 101 ASP A O 1
ATOM 838 N N . THR A 1 102 ? 0.431 -6.691 -24.559 1.00 88.62 102 THR A N 1
ATOM 839 C CA . THR A 1 102 ? -0.532 -5.671 -24.994 1.00 88.62 102 THR A CA 1
ATOM 840 C C . THR A 1 102 ? -1.832 -6.286 -25.517 1.00 88.62 102 THR A C 1
ATOM 842 O O . THR A 1 102 ? -2.655 -5.579 -26.101 1.00 88.62 102 THR A O 1
ATOM 845 N N . SER A 1 103 ? -2.078 -7.582 -25.274 1.00 88.31 103 SER A N 1
ATOM 846 C CA . SER A 1 103 ? -3.258 -8.313 -25.769 1.00 88.31 103 SER A CA 1
ATOM 847 C C . SER A 1 103 ? -4.596 -7.708 -25.323 1.00 88.31 103 SER A C 1
ATOM 849 O O . SER A 1 103 ? -5.603 -7.833 -26.020 1.00 88.31 103 SER A O 1
ATOM 851 N N . TYR A 1 104 ? -4.600 -6.984 -24.202 1.00 87.00 104 TYR A N 1
ATOM 852 C CA . TYR A 1 104 ? -5.761 -6.270 -23.666 1.00 87.00 104 TYR A CA 1
ATOM 853 C C . TYR A 1 104 ? -6.011 -4.896 -24.312 1.00 87.00 104 TYR A C 1
ATOM 855 O O . TYR A 1 104 ? -6.970 -4.219 -23.943 1.00 87.00 104 TYR A O 1
ATOM 863 N N . GLY A 1 105 ? -5.154 -4.449 -25.240 1.00 91.44 105 GLY A N 1
ATOM 864 C CA . GLY A 1 105 ? -5.307 -3.176 -25.952 1.00 91.44 105 GLY A CA 1
ATOM 865 C C . GLY A 1 105 ? -5.276 -1.945 -25.040 1.00 91.44 105 GLY A C 1
ATOM 866 O O . GLY A 1 105 ? -5.908 -0.936 -25.347 1.00 91.44 105 GLY A O 1
ATOM 867 N N . SER A 1 106 ? -4.587 -2.033 -23.898 1.00 93.19 106 SER A N 1
ATOM 868 C CA . SER A 1 106 ? -4.539 -0.976 -22.886 1.00 93.19 106 SER A CA 1
ATOM 869 C C . SER A 1 106 ? -3.097 -0.539 -22.619 1.00 93.19 106 SER A C 1
ATOM 871 O O . SER A 1 106 ? -2.249 -1.415 -22.441 1.00 93.19 106 SER A O 1
ATOM 873 N N . PRO A 1 107 ? -2.799 0.774 -22.530 1.00 95.94 107 PRO A N 1
ATOM 874 C CA . PRO A 1 107 ? -1.453 1.277 -22.254 1.00 95.94 107 PRO A CA 1
ATOM 875 C C . PRO A 1 107 ? -1.110 1.173 -20.762 1.00 95.94 107 PRO A C 1
ATOM 877 O O . PRO A 1 107 ? -0.766 2.148 -20.094 1.00 95.94 107 PRO A O 1
ATOM 880 N N . ARG A 1 108 ? -1.301 -0.022 -20.204 1.00 97.06 108 ARG A N 1
ATOM 881 C CA . ARG A 1 108 ? -1.198 -0.314 -18.781 1.00 97.06 108 ARG A CA 1
ATOM 882 C C . ARG A 1 108 ? -0.214 -1.435 -18.530 1.00 97.06 108 ARG A C 1
ATOM 884 O O . ARG A 1 108 ? -0.013 -2.309 -19.368 1.00 97.06 108 ARG A O 1
ATOM 891 N N . GLY A 1 109 ? 0.365 -1.416 -17.345 1.00 97.12 109 GLY A N 1
ATOM 892 C CA . GLY A 1 109 ? 1.309 -2.424 -16.915 1.00 97.12 109 GLY A CA 1
ATOM 893 C C . GLY A 1 109 ? 1.306 -2.571 -15.408 1.00 97.12 109 GLY A C 1
ATOM 894 O O . GLY A 1 109 ? 0.838 -1.692 -14.676 1.00 97.12 109 GLY A O 1
ATOM 895 N N . ASN A 1 110 ? 1.817 -3.712 -14.972 1.00 97.81 110 ASN A N 1
ATOM 896 C CA . ASN A 1 110 ? 2.069 -4.018 -13.584 1.00 97.81 110 ASN A CA 1
ATOM 897 C C . ASN A 1 110 ? 3.570 -4.204 -13.381 1.00 97.81 110 ASN A C 1
ATOM 899 O O . ASN A 1 110 ? 4.201 -5.032 -14.044 1.00 97.81 110 ASN A O 1
ATOM 903 N N . PHE A 1 111 ? 4.113 -3.465 -12.425 1.00 98.44 111 PHE A N 1
ATOM 904 C CA . PHE A 1 111 ? 5.481 -3.603 -11.967 1.00 98.44 111 PHE A CA 1
ATOM 905 C C . PHE A 1 111 ? 5.469 -4.077 -10.518 1.00 98.44 111 PHE A C 1
ATOM 907 O O . PHE A 1 111 ? 4.982 -3.384 -9.626 1.00 98.44 111 PHE A O 1
ATOM 914 N N . TYR A 1 112 ? 5.984 -5.277 -10.288 1.00 98.19 112 TYR A N 1
ATOM 915 C CA . TYR A 1 112 ? 6.128 -5.874 -8.968 1.00 98.19 112 TYR A CA 1
ATOM 916 C C . TYR A 1 112 ? 7.596 -5.890 -8.584 1.00 98.19 112 TYR A C 1
ATOM 918 O O . TYR A 1 112 ? 8.435 -6.227 -9.415 1.00 98.19 112 TYR A O 1
ATOM 926 N N . VAL A 1 113 ? 7.898 -5.627 -7.318 1.00 97.62 113 VAL A N 1
ATOM 927 C CA . VAL A 1 113 ? 9.219 -5.831 -6.723 1.00 97.62 113 VAL A CA 1
ATOM 928 C C . VAL A 1 113 ? 9.034 -6.480 -5.361 1.00 97.62 113 VAL A C 1
ATOM 930 O O . VAL A 1 113 ? 8.532 -5.857 -4.429 1.00 97.62 113 VAL A O 1
ATOM 933 N N . SER A 1 114 ? 9.441 -7.742 -5.243 1.00 96.81 114 SER A N 1
ATOM 934 C CA . SER A 1 114 ? 9.539 -8.445 -3.964 1.00 96.81 114 SER A CA 1
ATOM 935 C C . SER A 1 114 ? 10.937 -8.234 -3.405 1.00 96.81 114 SER A C 1
ATOM 937 O O . SER A 1 114 ? 11.905 -8.715 -3.994 1.00 96.81 114 SER A O 1
ATOM 939 N N . ILE A 1 115 ? 11.026 -7.535 -2.277 1.00 95.44 115 ILE A N 1
ATOM 940 C CA . ILE A 1 115 ? 12.258 -7.318 -1.521 1.00 95.44 115 ILE A CA 1
ATOM 941 C C . ILE A 1 115 ? 12.258 -8.313 -0.376 1.00 95.44 115 ILE A C 1
ATOM 943 O O . ILE A 1 115 ? 11.351 -8.336 0.459 1.00 95.44 115 ILE A O 1
ATOM 947 N N . ARG A 1 116 ? 13.261 -9.182 -0.363 1.00 94.62 116 ARG A N 1
ATOM 948 C CA . ARG A 1 116 ? 13.372 -10.281 0.588 1.00 94.62 116 ARG A CA 1
ATOM 949 C C . ARG A 1 116 ? 14.552 -10.031 1.504 1.00 94.62 116 ARG A C 1
ATOM 951 O O . ARG A 1 116 ? 15.628 -9.704 1.024 1.00 94.62 116 ARG A O 1
ATOM 958 N N . SER A 1 117 ? 14.364 -10.242 2.797 1.00 93.88 117 SER A N 1
ATOM 959 C CA . SER A 1 117 ? 15.379 -10.045 3.823 1.00 93.88 117 SER A CA 1
ATOM 960 C C . SER A 1 117 ? 15.420 -11.247 4.766 1.00 93.88 117 SER A C 1
ATOM 962 O O . SER A 1 117 ? 14.358 -11.744 5.163 1.00 93.88 117 SER A O 1
ATOM 964 N N . PRO A 1 118 ? 16.615 -11.704 5.186 1.00 91.88 118 PRO A N 1
ATOM 965 C CA . PRO A 1 118 ? 16.739 -12.727 6.218 1.00 91.88 118 PRO A CA 1
ATOM 966 C C . PRO A 1 118 ? 16.221 -12.243 7.580 1.00 91.88 118 PRO A C 1
ATOM 968 O O . PRO A 1 118 ? 15.965 -13.073 8.440 1.00 91.88 118 PRO A O 1
ATOM 971 N N . HIS A 1 119 ? 16.021 -10.934 7.768 1.00 91.31 119 HIS A N 1
ATOM 972 C CA . HIS A 1 119 ? 15.512 -10.334 9.004 1.00 91.31 119 HIS A CA 1
ATOM 973 C C . HIS A 1 119 ? 14.003 -10.081 8.982 1.00 91.31 119 HIS A C 1
ATOM 975 O O . HIS A 1 119 ? 13.466 -9.509 9.922 1.00 91.31 119 HIS A O 1
ATOM 981 N N . ALA A 1 120 ? 13.295 -10.464 7.915 1.00 90.19 120 ALA A N 1
ATOM 982 C CA . ALA A 1 120 ? 11.904 -10.061 7.745 1.00 90.19 120 ALA A CA 1
ATOM 983 C C . ALA A 1 120 ? 10.937 -10.723 8.740 1.00 90.19 120 ALA A C 1
ATOM 985 O O . ALA A 1 120 ? 9.969 -10.099 9.171 1.00 90.19 120 ALA A O 1
ATOM 986 N N . ARG A 1 121 ? 11.115 -12.016 9.050 1.00 84.38 121 ARG A N 1
ATOM 987 C CA . ARG A 1 121 ? 10.088 -12.805 9.764 1.00 84.38 121 ARG A CA 1
ATOM 988 C C . ARG A 1 121 ? 10.609 -13.982 10.587 1.00 84.38 121 ARG A C 1
ATOM 990 O O . ARG A 1 121 ? 9.813 -14.850 10.959 1.00 84.38 121 ARG A O 1
ATOM 997 N N . THR A 1 122 ? 11.907 -14.051 10.877 1.00 85.31 122 THR A N 1
ATOM 998 C CA . THR A 1 122 ? 12.471 -15.204 11.605 1.00 85.31 122 THR A CA 1
ATOM 999 C C . THR A 1 122 ? 11.994 -15.266 13.050 1.00 85.31 122 THR A C 1
ATOM 1001 O O . THR A 1 122 ? 11.982 -16.341 13.646 1.00 85.31 122 THR A O 1
ATOM 1004 N N . THR A 1 123 ? 11.518 -14.141 13.590 1.00 93.06 123 THR A N 1
ATOM 1005 C CA . THR A 1 123 ? 10.847 -14.059 14.891 1.00 93.06 123 THR A CA 1
ATOM 1006 C C . THR A 1 123 ? 9.488 -13.350 14.783 1.00 93.06 123 THR A C 1
ATOM 1008 O O . THR A 1 123 ? 9.257 -12.599 13.828 1.00 93.06 123 THR A O 1
ATOM 1011 N N . PRO A 1 124 ? 8.577 -13.524 15.763 1.00 94.56 124 PRO A N 1
ATOM 1012 C CA . PRO A 1 124 ? 7.324 -12.766 15.807 1.00 94.56 124 PRO A CA 1
ATOM 1013 C C . PRO A 1 124 ? 7.550 -11.252 15.808 1.00 94.56 124 PRO A C 1
ATOM 1015 O O . PRO A 1 124 ? 6.826 -10.523 15.132 1.00 94.56 124 PRO A O 1
ATOM 1018 N N . ARG A 1 125 ? 8.589 -10.796 16.523 1.00 96.75 125 ARG A N 1
ATOM 1019 C CA . ARG A 1 125 ? 8.989 -9.388 16.593 1.00 96.75 125 ARG A CA 1
ATOM 1020 C C . ARG A 1 125 ? 9.346 -8.849 15.213 1.00 96.75 125 ARG A C 1
ATOM 1022 O O . ARG A 1 125 ? 8.788 -7.845 14.799 1.00 96.75 125 ARG A O 1
ATOM 1029 N N . GLU A 1 126 ? 10.224 -9.529 14.483 1.00 95.88 126 GLU A N 1
ATOM 1030 C CA . GLU A 1 126 ? 10.599 -9.135 13.119 1.00 95.88 126 GLU A CA 1
ATOM 1031 C C . GLU A 1 126 ? 9.400 -9.118 12.167 1.00 95.88 126 GLU A C 1
ATOM 1033 O O . GLU A 1 126 ? 9.234 -8.180 11.390 1.00 95.88 126 GLU A O 1
ATOM 1038 N N . ALA A 1 127 ? 8.521 -10.119 12.269 1.00 95.19 127 ALA A N 1
ATOM 1039 C CA . ALA A 1 127 ? 7.321 -10.187 11.445 1.00 95.19 127 ALA A CA 1
ATOM 1040 C C . ALA A 1 127 ? 6.368 -9.008 11.695 1.00 95.19 127 ALA A C 1
ATOM 1042 O O . ALA A 1 127 ? 5.759 -8.498 10.755 1.00 95.19 127 ALA A O 1
ATOM 1043 N N . VAL A 1 128 ? 6.237 -8.577 12.950 1.00 97.19 128 VAL A N 1
ATOM 1044 C CA . VAL A 1 128 ? 5.476 -7.382 13.326 1.00 97.19 128 VAL A CA 1
ATOM 1045 C C . VAL A 1 128 ? 6.169 -6.114 12.834 1.00 97.19 128 VAL A C 1
ATOM 1047 O O . VAL A 1 128 ? 5.516 -5.287 12.208 1.00 97.19 128 VAL A O 1
ATOM 1050 N N . LEU A 1 129 ? 7.479 -5.969 13.051 1.00 97.62 129 LEU A N 1
ATOM 1051 C CA . LEU A 1 129 ? 8.218 -4.774 12.636 1.00 97.62 129 LEU A CA 1
ATOM 1052 C C . LEU A 1 129 ? 8.238 -4.606 11.109 1.00 97.62 129 LEU A C 1
ATOM 1054 O O . LEU A 1 129 ? 8.100 -3.490 10.625 1.00 97.62 129 LEU A O 1
ATOM 1058 N N . THR A 1 130 ? 8.320 -5.696 10.341 1.00 97.31 130 THR A N 1
ATOM 1059 C CA . THR A 1 130 ? 8.209 -5.658 8.871 1.00 97.31 130 THR A CA 1
ATOM 1060 C C . THR A 1 130 ? 6.817 -5.222 8.415 1.00 97.31 130 THR A C 1
ATOM 1062 O O . THR A 1 130 ? 6.694 -4.440 7.474 1.00 97.31 130 THR A O 1
ATOM 1065 N N . ASN A 1 131 ? 5.761 -5.689 9.089 1.00 96.75 131 ASN A N 1
ATOM 1066 C CA . ASN A 1 131 ? 4.394 -5.265 8.791 1.00 96.75 131 ASN A CA 1
ATOM 1067 C C . ASN A 1 131 ? 4.178 -3.778 9.133 1.00 96.75 131 ASN A C 1
ATOM 1069 O O . ASN A 1 131 ? 3.677 -3.033 8.293 1.00 96.75 131 ASN A O 1
ATOM 1073 N N . LEU A 1 132 ? 4.639 -3.327 10.306 1.00 97.88 132 LEU A N 1
ATOM 1074 C CA . LEU A 1 132 ? 4.584 -1.917 10.704 1.00 97.88 132 LEU A CA 1
ATOM 1075 C C . LEU A 1 132 ? 5.396 -1.025 9.762 1.00 97.88 132 LEU A C 1
ATOM 1077 O O . LEU A 1 132 ? 4.925 0.045 9.398 1.00 97.88 132 LEU A O 1
ATOM 1081 N N . TYR A 1 133 ? 6.573 -1.465 9.313 1.00 97.62 133 TYR A N 1
ATOM 1082 C CA . TYR A 1 133 ? 7.366 -0.746 8.314 1.00 97.62 133 TYR A CA 1
ATOM 1083 C C . TYR A 1 133 ? 6.587 -0.541 7.006 1.00 97.62 133 TYR A C 1
ATOM 1085 O O . TYR A 1 133 ? 6.458 0.592 6.541 1.00 97.62 133 TYR A O 1
ATOM 1093 N N . ALA A 1 134 ? 6.012 -1.612 6.444 1.00 97.06 134 ALA A N 1
ATOM 1094 C CA . ALA A 1 134 ? 5.202 -1.519 5.230 1.00 97.06 134 ALA A CA 1
ATOM 1095 C C . ALA A 1 134 ? 3.986 -0.596 5.429 1.00 97.06 134 ALA A C 1
ATOM 1097 O O . ALA A 1 134 ? 3.697 0.237 4.570 1.00 97.06 134 ALA A O 1
ATOM 1098 N N . ALA A 1 135 ? 3.317 -0.691 6.583 1.00 96.81 135 ALA A N 1
ATOM 1099 C CA . ALA A 1 135 ? 2.180 0.156 6.927 1.00 96.81 135 ALA A CA 1
ATOM 1100 C C . ALA A 1 135 ? 2.570 1.637 7.076 1.00 96.81 135 ALA A C 1
ATOM 1102 O O . ALA A 1 135 ? 1.859 2.503 6.574 1.00 96.81 135 ALA A O 1
ATOM 1103 N N . VAL A 1 136 ? 3.709 1.939 7.713 1.00 97.31 136 VAL A N 1
ATOM 1104 C CA . VAL A 1 136 ? 4.226 3.309 7.872 1.00 97.31 136 VAL A CA 1
ATOM 1105 C C . VAL A 1 136 ? 4.470 3.945 6.513 1.00 97.31 136 VAL A C 1
ATOM 1107 O O . VAL A 1 136 ? 3.992 5.053 6.271 1.00 97.31 136 VAL A O 1
ATOM 1110 N N . VAL A 1 137 ? 5.164 3.236 5.621 1.00 96.62 137 VAL A N 1
ATOM 1111 C CA . VAL A 1 137 ? 5.488 3.743 4.284 1.00 96.62 137 VAL A CA 1
ATOM 1112 C C . VAL A 1 137 ? 4.221 3.912 3.444 1.00 96.62 137 VAL A C 1
ATOM 1114 O O . VAL A 1 137 ? 4.043 4.948 2.804 1.00 96.62 137 VAL A O 1
ATOM 1117 N N . ALA A 1 138 ? 3.301 2.943 3.477 1.00 95.44 138 ALA A N 1
ATOM 1118 C CA . ALA A 1 138 ? 2.026 3.048 2.770 1.00 95.44 138 ALA A CA 1
ATOM 1119 C C . ALA A 1 138 ? 1.193 4.247 3.258 1.00 95.44 138 ALA A C 1
ATOM 1121 O O . ALA A 1 138 ? 0.679 5.018 2.448 1.00 95.44 138 ALA A O 1
ATOM 1122 N N . ASP A 1 139 ? 1.107 4.447 4.575 1.00 95.56 139 ASP A N 1
ATOM 1123 C CA . ASP A 1 139 ? 0.388 5.569 5.176 1.00 95.56 139 ASP A CA 1
ATOM 1124 C C . ASP A 1 139 ? 1.062 6.913 4.849 1.00 95.56 139 ASP A C 1
ATOM 1126 O O . ASP A 1 139 ? 0.375 7.905 4.607 1.00 95.56 139 ASP A O 1
ATOM 1130 N N . GLN A 1 140 ? 2.401 6.953 4.780 1.00 94.81 140 GLN A N 1
ATOM 1131 C CA . GLN A 1 140 ? 3.170 8.170 4.471 1.00 94.81 140 GLN A CA 1
ATOM 1132 C C . GLN A 1 140 ? 2.867 8.648 3.055 1.00 94.81 140 GLN A C 1
ATOM 1134 O O . GLN A 1 140 ? 2.720 9.842 2.798 1.00 94.81 140 GLN A O 1
ATOM 1139 N N . LEU A 1 141 ? 2.716 7.697 2.141 1.00 93.50 141 LEU A N 1
ATOM 1140 C CA . LEU A 1 141 ? 2.475 7.945 0.729 1.00 93.50 141 LEU A CA 1
ATOM 1141 C C . LEU A 1 141 ? 0.992 8.131 0.388 1.00 93.50 141 LEU A C 1
ATOM 1143 O O . LEU A 1 141 ? 0.677 8.468 -0.754 1.00 93.50 141 LEU A O 1
ATOM 1147 N N . ASN A 1 142 ? 0.068 7.944 1.335 1.00 89.25 142 ASN A N 1
ATOM 1148 C CA . ASN A 1 142 ? -1.370 7.976 1.060 1.00 89.25 142 ASN A CA 1
ATOM 1149 C C . ASN A 1 142 ? -1.816 9.321 0.447 1.00 89.25 142 ASN A C 1
ATOM 1151 O O . ASN A 1 142 ? -2.397 9.361 -0.636 1.00 89.25 142 ASN A O 1
ATOM 1155 N N . ALA A 1 143 ? -1.448 10.446 1.069 1.00 83.50 143 ALA A N 1
ATOM 1156 C CA . ALA A 1 143 ? -1.806 11.774 0.558 1.00 83.50 143 ALA A CA 1
ATOM 1157 C C . ALA A 1 143 ? -1.178 12.076 -0.818 1.00 83.50 143 ALA A C 1
ATOM 1159 O O . ALA A 1 143 ? -1.816 12.689 -1.676 1.00 83.50 143 ALA A O 1
ATOM 1160 N N . PHE A 1 144 ? 0.059 11.623 -1.044 1.00 85.06 144 PHE A N 1
ATOM 1161 C CA . PHE A 1 144 ? 0.774 11.817 -2.308 1.00 85.06 144 PHE A CA 1
ATOM 1162 C C . PHE A 1 144 ? 0.211 10.954 -3.447 1.00 85.06 144 PHE A C 1
ATOM 1164 O O . PHE A 1 144 ? 0.152 11.393 -4.595 1.00 85.06 144 PHE A O 1
ATOM 1171 N N . SER A 1 145 ? -0.207 9.729 -3.135 1.00 87.12 145 SER A N 1
ATOM 1172 C CA . SER A 1 145 ? -0.692 8.754 -4.114 1.00 87.12 145 SER A CA 1
ATOM 1173 C C . SER A 1 145 ? -2.154 8.949 -4.503 1.00 87.12 145 SER A C 1
ATOM 1175 O O . SER A 1 145 ? -2.564 8.453 -5.549 1.00 87.12 145 SER A O 1
ATOM 1177 N N . TYR A 1 146 ? -2.939 9.712 -3.738 1.00 90.50 146 TYR A N 1
ATOM 1178 C CA . TYR A 1 146 ? -4.349 9.946 -4.053 1.00 90.50 146 TYR A CA 1
ATOM 1179 C C . TYR A 1 146 ? -4.574 10.566 -5.453 1.00 90.50 146 TYR A C 1
ATOM 1181 O O . TYR A 1 146 ? -5.367 10.018 -6.227 1.00 90.50 146 TYR A O 1
ATOM 1189 N N . PRO A 1 147 ? -3.850 11.627 -5.876 1.00 92.62 147 PRO A N 1
ATOM 1190 C CA . PRO A 1 147 ? -3.898 12.089 -7.264 1.00 92.62 147 PRO A CA 1
ATOM 1191 C C . PRO A 1 147 ? -3.489 11.011 -8.281 1.00 92.62 147 PRO A C 1
ATOM 1193 O O . PRO A 1 147 ? -4.130 10.894 -9.326 1.00 92.62 147 PRO A O 1
ATOM 1196 N N . ALA A 1 148 ? -2.484 10.181 -7.984 1.00 93.62 148 ALA A N 1
ATOM 1197 C CA . ALA A 1 148 ? -2.109 9.068 -8.859 1.00 93.62 148 ALA A CA 1
ATOM 1198 C C . ALA A 1 148 ? -3.273 8.078 -9.031 1.00 93.62 148 ALA A C 1
ATOM 1200 O O . ALA A 1 148 ? -3.633 7.742 -10.161 1.00 93.62 148 ALA A O 1
ATOM 1201 N N . GLN A 1 149 ? -3.941 7.708 -7.935 1.00 93.88 149 GLN A N 1
ATOM 1202 C CA . GLN A 1 149 ? -5.081 6.794 -7.954 1.00 93.88 149 GLN A CA 1
ATOM 1203 C C . GLN A 1 149 ? -6.233 7.348 -8.799 1.00 93.88 149 GLN A C 1
ATOM 1205 O O . GLN A 1 149 ? -6.782 6.631 -9.637 1.00 93.88 149 GLN A O 1
ATOM 1210 N N . LEU A 1 150 ? -6.553 8.640 -8.649 1.00 94.06 150 LEU A N 1
ATOM 1211 C CA . LEU A 1 150 ? -7.550 9.325 -9.483 1.00 94.06 1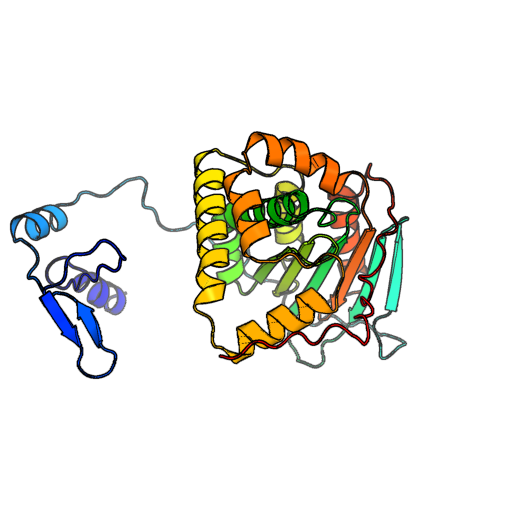50 LEU A CA 1
ATOM 1212 C C . LEU A 1 150 ? -7.170 9.346 -10.970 1.00 94.06 150 LEU A C 1
ATOM 1214 O O . LEU A 1 150 ? -8.051 9.352 -11.828 1.00 94.06 150 LEU A O 1
ATOM 1218 N N . ALA A 1 151 ? -5.873 9.347 -11.282 1.00 94.94 151 ALA A N 1
ATOM 1219 C CA . ALA A 1 151 ? -5.361 9.266 -12.645 1.00 94.94 151 ALA A CA 1
ATOM 1220 C C . ALA A 1 151 ? -5.262 7.824 -13.183 1.00 94.94 151 ALA A C 1
ATOM 1222 O O . ALA A 1 151 ? -4.810 7.622 -14.308 1.00 94.94 151 ALA A O 1
ATOM 1223 N N . GLY A 1 152 ? -5.709 6.818 -12.423 1.00 94.69 152 GLY A N 1
ATOM 1224 C CA . GLY A 1 152 ? -5.662 5.412 -12.829 1.00 94.69 152 GLY A CA 1
ATOM 1225 C C . GLY A 1 152 ? -4.307 4.741 -12.601 1.00 94.69 152 GLY A C 1
ATOM 1226 O O . GLY A 1 152 ? -4.012 3.754 -13.275 1.00 94.69 152 GLY A O 1
ATOM 1227 N N . LEU A 1 153 ? -3.501 5.268 -11.675 1.00 94.94 153 LEU A N 1
ATOM 1228 C CA . LEU A 1 153 ? -2.221 4.721 -11.237 1.00 94.94 153 LEU A CA 1
ATOM 1229 C C . LEU A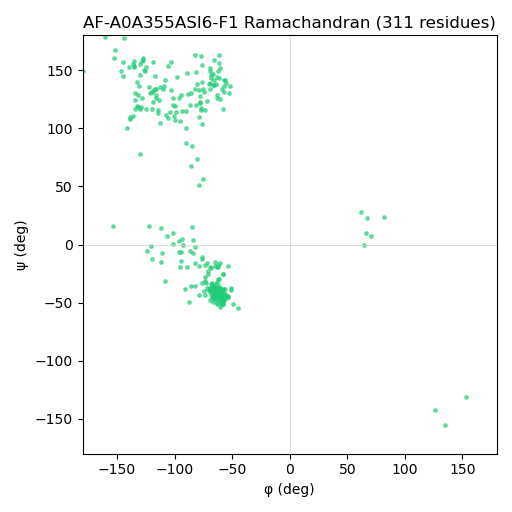 1 153 ? -2.274 4.398 -9.736 1.00 94.94 153 LEU A C 1
ATOM 1231 O O . LEU A 1 153 ? -2.436 5.283 -8.907 1.00 94.94 153 LEU A O 1
ATOM 1235 N N . GLY A 1 154 ? -2.134 3.128 -9.374 1.00 94.69 154 GLY A N 1
ATOM 1236 C CA . GLY A 1 154 ? -2.159 2.669 -7.987 1.00 94.69 154 GLY A CA 1
ATOM 1237 C C . GLY A 1 154 ? -0.855 2.003 -7.576 1.00 94.69 154 GLY A C 1
ATOM 1238 O O . GLY A 1 154 ? -0.133 1.461 -8.417 1.00 94.69 154 GLY A O 1
ATOM 1239 N N . PHE A 1 155 ? -0.594 1.990 -6.272 1.00 95.88 155 PHE A N 1
ATOM 1240 C CA . PHE A 1 155 ? 0.424 1.133 -5.686 1.00 95.88 155 PHE A CA 1
ATOM 1241 C C . PHE A 1 155 ? -0.136 0.357 -4.493 1.00 95.88 155 PHE A C 1
ATOM 1243 O O . PHE A 1 155 ? -1.094 0.783 -3.852 1.00 95.88 155 PHE A O 1
ATOM 1250 N N . GLU A 1 156 ? 0.475 -0.782 -4.204 1.00 95.88 156 GLU A N 1
ATOM 1251 C CA . GLU A 1 156 ? 0.231 -1.575 -3.006 1.00 95.88 156 GLU A CA 1
ATOM 1252 C C . GLU A 1 156 ? 1.587 -1.913 -2.383 1.00 95.88 156 GLU A C 1
ATOM 1254 O O . GLU A 1 156 ? 2.527 -2.280 -3.093 1.00 95.88 156 GLU A O 1
ATOM 1259 N N . LEU A 1 157 ? 1.686 -1.799 -1.060 1.00 96.06 157 LEU A N 1
ATOM 1260 C CA . LEU A 1 157 ? 2.864 -2.185 -0.293 1.00 96.06 157 LEU A CA 1
ATOM 1261 C C . LEU A 1 157 ? 2.423 -3.095 0.849 1.00 96.06 157 LEU A C 1
ATOM 1263 O O . LEU A 1 157 ? 1.627 -2.690 1.693 1.00 96.06 157 LEU A O 1
ATOM 1267 N N . TYR A 1 158 ? 2.915 -4.329 0.859 1.00 94.44 158 TYR A N 1
ATOM 1268 C CA . TYR A 1 158 ? 2.496 -5.335 1.834 1.00 94.44 158 TYR A CA 1
ATOM 1269 C C . TYR A 1 158 ? 3.639 -6.278 2.204 1.00 94.44 158 TYR A C 1
ATOM 1271 O O . TYR A 1 158 ? 4.515 -6.572 1.387 1.00 94.44 158 TYR A O 1
ATOM 1279 N N . ASP A 1 159 ? 3.630 -6.779 3.438 1.00 93.44 159 ASP A N 1
ATOM 1280 C CA . ASP A 1 159 ? 4.579 -7.795 3.880 1.00 93.44 159 ASP A CA 1
ATOM 1281 C C . ASP A 1 159 ? 4.223 -9.184 3.331 1.00 93.44 159 ASP A C 1
ATOM 1283 O O . ASP A 1 159 ? 3.077 -9.517 3.034 1.00 93.44 159 ASP A O 1
ATOM 1287 N N . HIS A 1 160 ? 5.229 -10.039 3.215 1.00 91.06 160 HIS A N 1
ATOM 1288 C CA . HIS A 1 160 ? 5.074 -11.457 2.915 1.00 91.06 160 HIS A CA 1
ATOM 1289 C C . HIS A 1 160 ? 6.127 -12.268 3.670 1.00 91.06 160 HIS A C 1
ATOM 1291 O O . HIS A 1 160 ? 7.014 -11.722 4.318 1.00 91.06 160 HIS A O 1
ATOM 1297 N N . GLN A 1 161 ? 6.089 -13.599 3.546 1.00 86.25 161 GLN A N 1
ATOM 1298 C CA . GLN A 1 161 ? 6.906 -14.526 4.351 1.00 86.25 161 GLN A CA 1
ATOM 1299 C C . GLN A 1 161 ? 8.428 -14.278 4.346 1.00 86.25 161 GLN A C 1
ATOM 1301 O O . GLN A 1 161 ? 9.134 -14.769 5.215 1.00 86.25 161 GLN A O 1
ATOM 1306 N N . ARG A 1 162 ? 8.931 -13.523 3.370 1.00 91.25 162 ARG A N 1
ATOM 1307 C CA . ARG A 1 162 ? 10.361 -13.294 3.143 1.00 91.25 162 ARG A CA 1
ATOM 1308 C C . ARG A 1 162 ? 10.759 -11.824 3.215 1.00 91.25 162 ARG A C 1
ATOM 1310 O O . ARG A 1 162 ? 11.922 -11.542 3.004 1.00 91.25 162 ARG A O 1
ATOM 1317 N N . GLY A 1 163 ? 9.830 -10.899 3.442 1.00 94.25 163 GLY A N 1
ATOM 1318 C CA . GLY A 1 163 ? 10.081 -9.465 3.29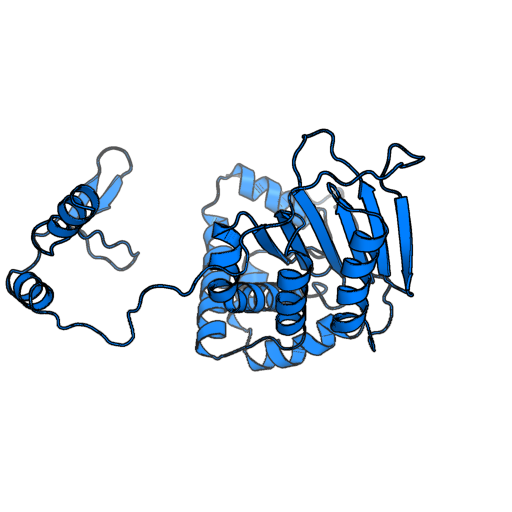9 1.00 94.25 163 GLY A CA 1
ATOM 1319 C C . GLY A 1 163 ? 8.804 -8.720 2.960 1.00 94.25 163 GLY A C 1
ATOM 1320 O O . GLY A 1 163 ? 7.784 -8.937 3.609 1.00 94.25 163 GLY A O 1
ATOM 1321 N N . PHE A 1 164 ? 8.848 -7.873 1.940 1.00 95.88 164 PHE A N 1
ATOM 1322 C CA . PHE A 1 164 ? 7.704 -7.083 1.499 1.00 95.88 164 PHE A CA 1
ATOM 1323 C C . PHE A 1 164 ? 7.698 -6.916 -0.021 1.00 95.88 164 PHE A C 1
ATOM 1325 O O . PHE A 1 164 ? 8.717 -7.060 -0.694 1.00 95.88 164 PHE A O 1
ATOM 1332 N N . THR A 1 165 ? 6.523 -6.655 -0.584 1.00 97.50 165 THR A N 1
ATOM 1333 C CA . THR A 1 165 ? 6.344 -6.433 -2.018 1.00 97.50 165 THR A CA 1
ATOM 1334 C C . THR A 1 165 ? 5.746 -5.065 -2.261 1.00 97.50 165 THR A C 1
ATOM 1336 O O . THR A 1 165 ? 4.728 -4.714 -1.668 1.00 97.50 165 THR A O 1
ATOM 1339 N N . LEU A 1 166 ? 6.379 -4.332 -3.172 1.00 97.56 166 LEU A N 1
ATOM 1340 C CA . LEU A 1 166 ? 5.809 -3.170 -3.826 1.00 97.56 166 LEU A CA 1
ATOM 1341 C C . LEU A 1 166 ? 5.186 -3.615 -5.151 1.00 97.56 166 LEU A C 1
ATOM 1343 O O . LEU A 1 166 ? 5.844 -4.260 -5.966 1.00 97.56 166 LEU A O 1
ATOM 1347 N N . LYS A 1 167 ? 3.935 -3.239 -5.384 1.00 97.75 167 LYS A N 1
ATOM 1348 C CA . LYS A 1 167 ? 3.255 -3.365 -6.672 1.00 97.75 167 LYS A CA 1
ATOM 1349 C C . LYS A 1 167 ? 2.857 -1.978 -7.143 1.00 97.75 167 LYS A C 1
ATOM 1351 O O . LYS A 1 167 ? 2.237 -1.247 -6.384 1.00 97.75 167 LYS A O 1
ATOM 1356 N N . ILE A 1 168 ? 3.148 -1.646 -8.393 1.00 97.62 168 ILE A N 1
ATOM 1357 C CA . ILE A 1 168 ? 2.631 -0.470 -9.096 1.00 97.62 168 ILE A CA 1
ATOM 1358 C C . ILE A 1 168 ? 1.805 -0.973 -10.276 1.00 97.62 168 ILE A C 1
ATOM 1360 O O . ILE A 1 168 ? 2.222 -1.886 -10.987 1.00 97.62 168 ILE A O 1
ATOM 1364 N N . SER A 1 169 ? 0.616 -0.412 -10.470 1.00 97.06 169 SER A N 1
ATOM 1365 C CA . SER A 1 169 ? -0.307 -0.836 -11.524 1.00 97.06 169 SER A CA 1
ATOM 1366 C C . SER A 1 169 ? -1.078 0.343 -12.092 1.00 97.06 169 SER A C 1
ATOM 1368 O O . SER A 1 169 ? -1.430 1.262 -11.357 1.00 97.06 169 SER A O 1
ATOM 1370 N N . GLY A 1 170 ? -1.372 0.316 -13.388 1.00 96.94 170 GLY A N 1
ATOM 1371 C CA . GLY A 1 170 ? -2.094 1.399 -14.051 1.00 96.94 170 GLY A CA 1
ATOM 1372 C C . GLY A 1 170 ? -1.460 1.768 -15.376 1.00 96.94 170 GLY A C 1
ATOM 1373 O O . GLY A 1 170 ? -0.782 0.937 -15.979 1.00 96.94 170 GLY A O 1
ATOM 1374 N N . TYR A 1 171 ? -1.679 3.003 -15.829 1.00 97.19 171 TYR A N 1
ATOM 1375 C CA . TYR A 1 171 ? -0.989 3.531 -17.011 1.00 97.19 171 TYR A CA 1
ATOM 1376 C C . TYR A 1 171 ? 0.522 3.431 -16.833 1.00 97.19 171 TYR A C 1
ATOM 1378 O O . TYR A 1 171 ? 1.005 3.640 -15.723 1.00 97.19 171 TYR A O 1
ATOM 1386 N N . THR A 1 172 ? 1.248 3.042 -17.883 1.00 96.38 172 THR A N 1
ATOM 1387 C CA . THR A 1 172 ? 2.713 2.916 -17.810 1.00 96.38 172 THR A CA 1
ATOM 1388 C C . THR A 1 172 ? 3.408 4.277 -17.796 1.00 96.38 172 THR A C 1
ATOM 1390 O O . THR A 1 172 ? 4.440 4.422 -17.136 1.00 96.38 172 THR A O 1
ATOM 1393 N N . ASP A 1 173 ? 2.791 5.305 -18.394 1.00 96.19 173 ASP A N 1
ATOM 1394 C CA . ASP A 1 173 ? 3.171 6.701 -18.154 1.00 96.19 173 ASP A CA 1
ATOM 1395 C C . ASP A 1 173 ? 3.071 7.031 -16.654 1.00 96.19 173 ASP A C 1
ATOM 1397 O O . ASP A 1 173 ? 2.169 6.585 -15.945 1.00 96.19 173 ASP A O 1
ATOM 1401 N N . LYS A 1 174 ? 4.024 7.826 -16.166 1.00 95.25 174 LYS A N 1
ATOM 1402 C CA . LYS A 1 174 ? 4.168 8.260 -14.763 1.00 95.25 174 LYS A CA 1
ATOM 1403 C C . LYS A 1 174 ? 4.459 7.173 -13.720 1.00 95.25 174 LYS A C 1
ATOM 1405 O O . LYS A 1 174 ? 4.684 7.538 -12.566 1.00 95.25 174 LYS A O 1
ATOM 1410 N N . GLN A 1 175 ? 4.563 5.887 -14.075 1.00 96.62 175 GLN A N 1
ATOM 1411 C CA . GLN A 1 175 ? 4.948 4.856 -13.094 1.00 96.62 175 GLN A CA 1
ATOM 1412 C C . GLN A 1 175 ? 6.339 5.085 -12.510 1.00 96.62 175 GLN A C 1
ATOM 1414 O O . GLN A 1 175 ? 6.513 4.918 -11.309 1.00 96.62 175 GLN A O 1
ATOM 1419 N N . ALA A 1 176 ? 7.305 5.508 -13.330 1.00 95.69 176 ALA A N 1
ATOM 1420 C CA . ALA A 1 176 ? 8.654 5.828 -12.863 1.00 95.69 176 ALA A CA 1
ATOM 1421 C C . ALA A 1 176 ? 8.646 6.974 -11.834 1.00 95.69 176 ALA A C 1
ATOM 1423 O O . ALA A 1 176 ? 9.266 6.861 -10.783 1.00 95.69 176 ALA A O 1
ATOM 1424 N N . VAL A 1 177 ? 7.856 8.026 -12.084 1.00 93.81 177 VAL A N 1
ATOM 1425 C CA . VAL A 1 177 ? 7.711 9.179 -11.174 1.00 93.81 177 VAL A CA 1
ATOM 1426 C C . VAL A 1 177 ? 7.119 8.753 -9.828 1.00 93.81 177 VAL A C 1
ATOM 1428 O O . VAL A 1 177 ? 7.584 9.172 -8.766 1.00 93.81 177 VAL A O 1
ATOM 1431 N N . LEU A 1 178 ? 6.091 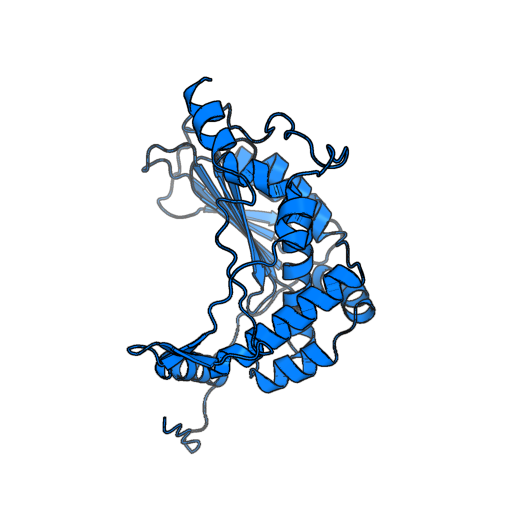7.899 -9.861 1.00 94.69 178 LEU A N 1
ATOM 1432 C CA . LEU A 1 178 ? 5.519 7.339 -8.641 1.00 94.69 178 LEU A CA 1
ATOM 1433 C C . LEU A 1 178 ? 6.537 6.442 -7.920 1.00 94.69 178 LEU A C 1
ATOM 1435 O O . LEU A 1 178 ? 6.707 6.574 -6.710 1.00 94.69 178 LEU A O 1
ATOM 1439 N N . LEU A 1 179 ? 7.238 5.575 -8.656 1.00 96.19 179 LEU A N 1
ATOM 1440 C CA . LEU A 1 179 ? 8.239 4.661 -8.113 1.00 96.19 179 LEU A CA 1
ATOM 1441 C C . LEU A 1 179 ? 9.351 5.416 -7.377 1.00 96.19 179 LEU A C 1
ATOM 1443 O O . LEU A 1 179 ? 9.626 5.073 -6.236 1.00 96.19 179 LEU A O 1
ATOM 1447 N N . GLU A 1 180 ? 9.932 6.464 -7.962 1.00 94.44 180 GLU A N 1
ATOM 1448 C CA . GLU A 1 180 ? 10.972 7.283 -7.313 1.00 94.44 180 GLU A CA 1
ATOM 1449 C C . GLU A 1 180 ? 10.525 7.812 -5.943 1.00 94.44 180 GLU A C 1
ATOM 1451 O O . GLU A 1 180 ? 11.259 7.712 -4.958 1.00 94.44 180 GLU A O 1
ATOM 1456 N N . THR A 1 181 ? 9.288 8.307 -5.855 1.00 93.56 181 THR A N 1
ATOM 1457 C CA . THR A 1 181 ? 8.744 8.827 -4.592 1.00 93.56 181 THR A CA 1
ATOM 1458 C C . THR A 1 181 ? 8.558 7.715 -3.559 1.00 93.56 181 THR A C 1
ATOM 1460 O O . THR A 1 181 ? 8.860 7.898 -2.379 1.00 93.56 181 THR A O 1
ATOM 1463 N N . ILE A 1 182 ? 8.096 6.540 -3.996 1.00 95.69 182 ILE A N 1
ATOM 1464 C CA . ILE A 1 182 ? 7.923 5.377 -3.122 1.00 95.69 182 ILE A CA 1
ATOM 1465 C C . ILE A 1 182 ? 9.280 4.876 -2.610 1.00 95.69 182 ILE A C 1
ATOM 1467 O O . ILE A 1 182 ? 9.419 4.600 -1.421 1.00 95.69 182 ILE A O 1
ATOM 1471 N N . LEU A 1 183 ? 10.287 4.778 -3.483 1.00 94.94 183 LEU A N 1
ATOM 1472 C CA . LEU A 1 183 ? 11.631 4.321 -3.121 1.00 94.94 183 LEU A CA 1
ATOM 1473 C C . LEU A 1 183 ? 12.288 5.260 -2.098 1.00 94.94 183 LEU A C 1
ATOM 1475 O O . LEU A 1 183 ? 12.894 4.783 -1.137 1.00 94.94 183 LEU A O 1
ATOM 1479 N N . ALA A 1 184 ? 12.100 6.575 -2.243 1.00 93.62 184 ALA A N 1
ATOM 1480 C CA . ALA A 1 184 ? 12.570 7.551 -1.262 1.00 93.62 184 ALA A CA 1
ATOM 1481 C C . ALA A 1 184 ? 11.939 7.326 0.128 1.00 93.62 184 ALA A C 1
ATOM 1483 O O . ALA A 1 184 ? 12.655 7.304 1.132 1.00 93.62 184 ALA A O 1
ATOM 1484 N N . ALA A 1 185 ? 10.623 7.085 0.187 1.00 94.88 185 ALA A N 1
ATOM 1485 C CA . ALA A 1 185 ? 9.918 6.791 1.437 1.00 94.88 185 ALA A CA 1
ATOM 1486 C C . ALA A 1 185 ? 10.300 5.424 2.037 1.00 94.88 185 ALA A C 1
ATOM 1488 O O . ALA A 1 185 ? 10.388 5.288 3.254 1.00 94.88 185 ALA A O 1
ATOM 1489 N N . LEU A 1 186 ? 10.581 4.415 1.204 1.00 94.50 186 LEU A N 1
ATOM 1490 C CA . LEU A 1 186 ? 11.079 3.114 1.665 1.00 94.50 186 LEU A CA 1
ATOM 1491 C C . LEU A 1 186 ? 12.456 3.236 2.334 1.00 94.50 186 LEU A C 1
ATOM 1493 O O . LEU A 1 186 ? 12.712 2.569 3.337 1.00 94.50 186 LEU A O 1
ATOM 1497 N N . ARG A 1 187 ? 13.338 4.083 1.795 1.00 91.31 187 ARG A N 1
ATOM 1498 C CA . ARG A 1 187 ? 14.699 4.281 2.310 1.00 91.31 187 ARG A CA 1
ATOM 1499 C C . ARG A 1 187 ? 14.729 5.092 3.605 1.00 91.31 187 ARG A C 1
ATOM 1501 O O . ARG A 1 187 ? 15.525 4.789 4.492 1.00 91.31 187 ARG A O 1
ATOM 1508 N N . VAL A 1 188 ? 13.895 6.125 3.701 1.00 91.31 188 VAL A N 1
ATOM 1509 C CA . VAL A 1 188 ? 13.815 7.014 4.869 1.00 91.31 188 VAL A CA 1
ATOM 1510 C C . VAL A 1 188 ? 12.348 7.154 5.292 1.00 91.31 188 VAL A C 1
ATOM 1512 O O . VAL A 1 188 ? 11.707 8.156 4.968 1.00 91.31 188 VAL A O 1
ATOM 1515 N N . PRO A 1 189 ? 11.789 6.144 5.985 1.00 94.19 189 PRO A N 1
ATOM 1516 C CA . PRO A 1 189 ? 10.403 6.192 6.431 1.00 94.19 189 PRO A CA 1
ATOM 1517 C C . PRO A 1 189 ? 10.209 7.237 7.535 1.00 94.19 189 PRO A C 1
ATOM 1519 O O . PRO A 1 189 ? 11.009 7.343 8.466 1.00 94.19 189 PRO A O 1
ATOM 1522 N N . GLU A 1 190 ? 9.107 7.979 7.470 1.00 95.00 190 GLU A N 1
ATOM 1523 C CA . GLU A 1 190 ? 8.739 8.978 8.477 1.00 95.00 190 GLU A CA 1
ATOM 1524 C C . GLU A 1 190 ? 7.985 8.335 9.648 1.00 95.00 190 GLU A C 1
ATOM 1526 O O . GLU A 1 190 ? 6.752 8.324 9.704 1.00 95.00 190 GLU A O 1
ATOM 1531 N N . VAL A 1 191 ? 8.733 7.801 10.615 1.00 95.06 191 VAL A N 1
ATOM 1532 C CA . VAL A 1 191 ? 8.177 7.125 11.797 1.00 95.06 191 VAL A CA 1
ATOM 1533 C C . VAL A 1 191 ? 7.850 8.125 12.922 1.00 95.06 191 VAL A C 1
ATOM 1535 O O . VAL A 1 191 ? 8.484 8.136 13.976 1.00 95.06 191 VAL A O 1
ATOM 1538 N N . THR A 1 192 ? 6.861 9.001 12.718 1.00 96.56 192 THR A N 1
ATOM 1539 C CA . THR A 1 192 ? 6.380 9.895 13.794 1.00 96.56 192 THR A CA 1
ATOM 1540 C C . THR A 1 192 ? 5.650 9.104 14.884 1.00 96.56 192 THR A C 1
ATOM 1542 O O . THR A 1 192 ? 5.061 8.062 14.595 1.00 96.56 192 THR A O 1
ATOM 1545 N N . SER A 1 193 ? 5.648 9.592 16.132 1.00 96.56 193 SER A N 1
ATOM 1546 C CA . SER A 1 193 ? 4.960 8.909 17.243 1.00 96.56 193 SER A CA 1
ATOM 1547 C C . SER A 1 193 ? 3.471 8.704 16.964 1.00 96.56 193 SER A C 1
ATOM 1549 O O . SER A 1 193 ? 2.997 7.582 17.027 1.00 96.56 193 SER A O 1
ATOM 1551 N N . GLU A 1 194 ? 2.762 9.747 16.522 1.00 97.06 194 GLU A N 1
ATOM 1552 C CA . GLU A 1 194 ? 1.331 9.662 16.193 1.00 97.06 194 GLU A CA 1
ATOM 1553 C C . GLU A 1 194 ? 1.032 8.602 15.119 1.00 97.06 194 GLU A C 1
ATOM 1555 O O . GLU A 1 194 ? 0.079 7.830 15.231 1.00 97.06 194 GLU A O 1
ATOM 1560 N N . ARG A 1 195 ? 1.863 8.540 14.069 1.00 96.81 195 ARG A N 1
ATOM 1561 C CA . ARG A 1 195 ? 1.719 7.544 13.002 1.00 96.81 195 ARG A CA 1
ATOM 1562 C C . ARG A 1 195 ? 2.001 6.143 13.532 1.00 96.81 195 ARG A C 1
ATOM 1564 O O . ARG A 1 195 ? 1.255 5.223 13.210 1.00 96.81 195 ARG A O 1
ATOM 1571 N N . PHE A 1 196 ? 3.071 5.985 14.307 1.00 98.12 196 PHE A N 1
ATOM 1572 C CA . PHE A 1 196 ? 3.449 4.703 14.884 1.00 98.12 196 PHE A CA 1
ATOM 1573 C C . PHE A 1 196 ? 2.351 4.167 15.805 1.00 98.12 196 PHE A C 1
ATOM 1575 O O . PHE A 1 196 ? 1.869 3.065 15.556 1.00 98.12 196 PHE A O 1
ATOM 1582 N N . ASP A 1 197 ? 1.912 4.960 16.784 1.00 98.06 197 ASP A N 1
ATOM 1583 C CA . ASP A 1 197 ? 0.922 4.563 17.790 1.00 98.06 197 ASP A CA 1
ATOM 1584 C C . ASP A 1 197 ? -0.385 4.121 17.111 1.00 98.06 197 ASP A C 1
ATOM 1586 O O . ASP A 1 197 ? -0.867 3.009 17.323 1.00 98.06 197 ASP A O 1
ATOM 1590 N N . ARG A 1 198 ? -0.899 4.921 16.164 1.00 97.75 198 ARG A N 1
ATOM 1591 C CA . ARG A 1 198 ? -2.109 4.570 15.403 1.00 97.75 198 ARG A CA 1
ATOM 1592 C C . ARG A 1 198 ? -1.949 3.282 14.592 1.00 97.75 198 ARG A C 1
ATOM 1594 O O . ARG A 1 198 ? -2.880 2.482 14.516 1.00 97.75 198 ARG A O 1
ATOM 1601 N N . LEU A 1 199 ? -0.818 3.090 13.911 1.00 97.94 199 LEU A N 1
ATOM 1602 C CA . LEU A 1 199 ? -0.599 1.898 13.083 1.00 97.94 199 LEU A CA 1
ATOM 1603 C C . LEU A 1 199 ? -0.363 0.643 13.930 1.00 97.94 199 LEU A C 1
ATOM 1605 O O . LEU A 1 199 ? -0.801 -0.439 13.537 1.00 97.94 199 LEU A O 1
ATOM 1609 N N . GLN A 1 200 ? 0.272 0.785 15.093 1.00 98.38 200 GLN A N 1
ATOM 1610 C CA . GLN A 1 200 ? 0.407 -0.271 16.090 1.00 98.38 200 GLN A CA 1
ATOM 1611 C C . GLN A 1 200 ? -0.965 -0.693 16.622 1.00 98.38 200 GLN A C 1
ATOM 1613 O O . GLN A 1 200 ? -1.292 -1.881 16.570 1.00 98.38 200 GLN A O 1
ATOM 1618 N N . ASP A 1 201 ? -1.792 0.266 17.042 1.00 97.69 201 ASP A N 1
ATOM 1619 C CA . ASP A 1 201 ? -3.153 0.008 17.513 1.00 97.69 201 ASP A CA 1
ATOM 1620 C C . ASP A 1 201 ? -3.998 -0.677 16.435 1.00 97.69 201 ASP A C 1
ATOM 1622 O O . ASP A 1 201 ? -4.646 -1.695 16.695 1.00 97.69 201 ASP A O 1
ATOM 1626 N N . ASN A 1 202 ? -3.933 -0.181 15.196 1.00 97.38 202 ASN A N 1
ATOM 1627 C CA . ASN A 1 202 ? -4.616 -0.791 14.057 1.00 97.38 202 ASN A CA 1
ATOM 1628 C C . ASN A 1 202 ? -4.155 -2.235 13.819 1.00 97.38 202 ASN A C 1
ATOM 1630 O O . ASN A 1 202 ? -4.991 -3.107 13.584 1.00 97.38 202 ASN A O 1
ATOM 1634 N N . LEU A 1 203 ? -2.850 -2.517 13.899 1.00 97.38 203 LEU A N 1
ATOM 1635 C CA . LEU A 1 203 ? -2.322 -3.872 13.737 1.00 97.38 203 LEU A CA 1
ATOM 1636 C C . LEU A 1 203 ? -2.817 -4.804 14.851 1.00 97.38 203 LEU A C 1
ATOM 1638 O O . LEU A 1 203 ? -3.238 -5.927 14.571 1.00 97.38 203 LEU A O 1
ATOM 1642 N N . VAL A 1 204 ? -2.809 -4.352 16.106 1.00 97.81 204 VAL A N 1
ATOM 1643 C CA . VAL A 1 204 ? -3.326 -5.135 17.239 1.00 97.81 204 VAL A CA 1
ATOM 1644 C C . VAL A 1 204 ? -4.816 -5.430 17.053 1.00 97.81 204 VAL A C 1
ATOM 1646 O O . VAL A 1 204 ? -5.236 -6.578 17.212 1.00 97.81 204 VAL A O 1
ATOM 1649 N N . GLN A 1 205 ? -5.613 -4.437 16.652 1.00 96.25 205 GLN A N 1
ATOM 1650 C CA . GLN A 1 205 ? -7.037 -4.620 16.365 1.00 96.25 205 GLN A CA 1
ATOM 1651 C C . GLN A 1 205 ? -7.267 -5.598 15.208 1.00 96.25 205 GLN A C 1
ATOM 1653 O O . GLN A 1 205 ? -8.053 -6.532 15.351 1.00 96.25 205 GLN A O 1
ATOM 1658 N N . GLN A 1 206 ? -6.539 -5.457 14.097 1.00 95.94 206 GLN A N 1
ATOM 1659 C CA . GLN A 1 206 ? -6.609 -6.388 12.966 1.00 95.94 206 GLN A CA 1
ATOM 1660 C C . GLN A 1 206 ? -6.293 -7.824 13.396 1.00 95.94 206 GLN A C 1
ATOM 1662 O O . GLN A 1 206 ? -7.007 -8.750 13.021 1.00 95.94 206 GLN A O 1
ATOM 1667 N N . LEU A 1 207 ? -5.261 -8.019 14.223 1.00 95.50 207 LEU A N 1
ATOM 1668 C CA . LEU A 1 207 ? -4.889 -9.338 14.733 1.00 95.50 207 LEU A CA 1
ATOM 1669 C C . LEU A 1 207 ? -5.944 -9.928 15.677 1.00 95.50 207 LEU A C 1
ATOM 1671 O O . LEU A 1 207 ? -6.186 -11.134 15.624 1.00 95.50 207 LEU A O 1
ATOM 1675 N N . ARG A 1 208 ? -6.578 -9.107 16.523 1.00 95.38 208 ARG A N 1
ATOM 1676 C CA . ARG A 1 208 ? -7.684 -9.536 17.398 1.00 95.38 208 ARG A CA 1
ATOM 1677 C C . ARG A 1 208 ? -8.929 -9.903 16.587 1.00 95.38 208 ARG A C 1
ATOM 1679 O O . ARG A 1 208 ? -9.569 -10.912 16.878 1.00 95.38 208 ARG A O 1
ATOM 1686 N N . ASN A 1 209 ? -9.213 -9.153 15.524 1.00 94.56 209 ASN A N 1
ATOM 1687 C CA . ASN A 1 209 ? -10.350 -9.393 14.637 1.00 94.56 209 ASN A CA 1
ATOM 1688 C C . ASN A 1 209 ? -10.249 -10.717 13.865 1.00 94.56 209 ASN A C 1
ATOM 1690 O O . ASN A 1 209 ? -11.281 -11.244 13.460 1.00 94.56 209 ASN A O 1
ATOM 1694 N N . LEU A 1 210 ? -9.059 -11.324 13.751 1.00 92.44 210 LEU A N 1
ATOM 1695 C CA . LEU A 1 210 ? -8.907 -12.675 13.186 1.00 92.44 210 LEU A CA 1
ATOM 1696 C C . LEU A 1 210 ? -9.717 -13.738 13.951 1.00 92.44 210 LEU A C 1
ATOM 1698 O O . LEU A 1 210 ? -10.080 -14.764 13.385 1.00 92.44 210 LEU A O 1
ATOM 1702 N N . ALA A 1 211 ? -10.014 -13.520 15.238 1.00 89.31 211 ALA A N 1
ATOM 1703 C CA . ALA A 1 211 ? -10.859 -14.427 16.017 1.00 89.31 211 ALA A CA 1
ATOM 1704 C C . ALA A 1 211 ? -12.355 -14.326 15.653 1.00 89.31 211 ALA A C 1
ATOM 1706 O O . ALA A 1 211 ? -13.123 -15.232 15.977 1.00 89.31 211 ALA A O 1
ATOM 1707 N N . LEU A 1 212 ? -12.755 -13.236 14.988 1.00 91.25 212 LEU A N 1
ATOM 1708 C CA . LEU A 1 212 ? -14.126 -12.949 14.555 1.00 91.25 212 LEU A CA 1
ATOM 1709 C C . LEU A 1 212 ? -14.386 -13.362 13.096 1.00 91.25 212 LEU A C 1
ATOM 1711 O O . LEU A 1 212 ? -15.523 -13.286 12.635 1.00 91.25 212 LEU A O 1
ATOM 1715 N N . GLU A 1 213 ? -13.348 -13.794 12.371 1.00 93.19 213 GLU A N 1
ATOM 1716 C CA . GLU A 1 213 ? -13.461 -14.322 11.007 1.00 93.19 213 GLU A CA 1
ATOM 1717 C C . GLU A 1 213 ? -14.331 -15.579 10.951 1.00 93.19 213 GLU A C 1
ATOM 1719 O O . GLU A 1 213 ? -14.569 -16.259 11.957 1.00 93.19 213 GLU A O 1
ATOM 1724 N N . GLN A 1 214 ? -14.784 -15.935 9.750 1.00 94.00 214 GLN A N 1
ATOM 1725 C CA . GLN A 1 214 ? -15.645 -17.096 9.586 1.00 94.00 214 GLN A CA 1
ATOM 1726 C C . GLN A 1 214 ? -14.894 -18.380 9.989 1.00 94.00 214 GLN A C 1
ATOM 1728 O O . GLN A 1 214 ? -13.701 -18.522 9.707 1.00 94.00 214 GLN A O 1
ATOM 1733 N N . PRO A 1 215 ? -15.572 -19.371 10.596 1.00 92.50 215 PRO A N 1
ATOM 1734 C CA . PRO A 1 215 ? -14.916 -20.576 11.107 1.00 92.50 215 PRO A CA 1
ATOM 1735 C C . PRO A 1 215 ? -13.990 -21.307 10.118 1.00 92.50 215 PRO A C 1
ATOM 1737 O O . PRO A 1 215 ? -12.935 -21.814 10.505 1.00 92.50 215 PRO A O 1
ATOM 1740 N N . TYR A 1 216 ? -14.351 -21.356 8.832 1.00 92.19 216 TYR A N 1
ATOM 1741 C CA . TYR A 1 216 ? -13.521 -22.008 7.814 1.00 92.19 216 TYR A CA 1
ATOM 1742 C C . TYR A 1 216 ? -12.269 -21.192 7.452 1.00 92.19 216 TYR A C 1
ATOM 1744 O O . TYR A 1 216 ? -11.236 -21.788 7.148 1.00 92.19 216 TYR A O 1
ATOM 1752 N N . GLU A 1 217 ? -12.326 -19.857 7.510 1.00 92.62 217 GLU A N 1
ATOM 1753 C CA . GLU A 1 217 ? -11.174 -18.976 7.272 1.00 92.62 217 GLU A CA 1
ATOM 1754 C C . GLU A 1 217 ? -10.137 -19.182 8.375 1.00 92.62 217 GLU A C 1
ATOM 1756 O O . GLU A 1 217 ? -8.962 -19.432 8.089 1.00 92.62 217 GLU A O 1
ATOM 1761 N N . GLN A 1 218 ? -10.602 -19.231 9.629 1.00 92.00 218 GLN A N 1
ATOM 1762 C CA . GLN A 1 218 ? -9.763 -19.542 10.784 1.00 92.00 218 GLN A CA 1
ATOM 1763 C C . GLN A 1 218 ? -9.091 -20.916 10.643 1.00 92.00 218 GLN A C 1
ATOM 1765 O O . GLN A 1 218 ? -7.885 -21.042 10.861 1.00 92.00 218 GLN A O 1
ATOM 1770 N N . ALA A 1 219 ? -9.840 -21.944 10.225 1.00 90.50 219 ALA A N 1
ATOM 1771 C CA . ALA A 1 219 ? -9.305 -23.291 10.031 1.00 90.50 219 ALA A CA 1
ATOM 1772 C C . ALA A 1 219 ? -8.237 -23.354 8.921 1.00 90.50 219 ALA A C 1
ATOM 1774 O O . ALA A 1 219 ? -7.198 -23.995 9.093 1.00 90.50 219 ALA A O 1
ATOM 1775 N N . ILE A 1 220 ? -8.452 -22.666 7.794 1.00 91.19 220 ILE A N 1
ATOM 1776 C CA . ILE A 1 220 ? -7.471 -22.587 6.698 1.00 91.19 220 ILE A CA 1
ATOM 1777 C C . ILE A 1 220 ? -6.215 -21.828 7.147 1.00 91.19 220 ILE A C 1
ATOM 1779 O O . ILE A 1 220 ? -5.096 -22.235 6.818 1.00 91.19 220 ILE A O 1
ATOM 1783 N N . ALA A 1 221 ? -6.374 -20.743 7.907 1.00 90.50 221 ALA A N 1
ATOM 1784 C CA . ALA A 1 221 ? -5.255 -19.976 8.439 1.00 90.50 221 ALA A CA 1
ATOM 1785 C C . ALA A 1 221 ? -4.413 -20.802 9.428 1.00 90.50 221 ALA A C 1
ATOM 1787 O O . ALA A 1 221 ? -3.184 -20.807 9.331 1.00 90.50 221 ALA A O 1
ATOM 1788 N N . ASP A 1 222 ? -5.054 -21.553 10.324 1.00 90.06 222 ASP A N 1
ATOM 1789 C CA . ASP A 1 222 ? -4.379 -22.465 11.253 1.00 90.06 222 ASP A CA 1
ATOM 1790 C C . ASP A 1 222 ? -3.642 -23.585 10.526 1.00 90.06 222 ASP A C 1
ATOM 1792 O O . ASP A 1 222 ? -2.493 -23.880 10.852 1.00 90.06 222 ASP A O 1
ATOM 1796 N N . LEU A 1 223 ? -4.254 -24.170 9.493 1.00 89.25 223 LEU A N 1
ATOM 1797 C CA . LEU A 1 223 ? -3.595 -25.180 8.672 1.00 89.25 223 LEU A CA 1
ATOM 1798 C C . LEU A 1 223 ? -2.305 -24.631 8.050 1.00 89.25 223 LEU A C 1
ATOM 1800 O O . LEU A 1 223 ? -1.270 -25.291 8.092 1.00 89.25 223 LEU A O 1
ATOM 1804 N N . ARG A 1 224 ? -2.332 -23.400 7.525 1.00 88.56 224 ARG A N 1
ATOM 1805 C CA . ARG A 1 224 ? -1.125 -22.742 6.999 1.00 88.56 224 ARG A CA 1
ATOM 1806 C C . ARG A 1 224 ? -0.068 -22.535 8.087 1.00 88.56 224 ARG A C 1
ATOM 1808 O O . ARG A 1 224 ? 1.095 -22.818 7.826 1.00 88.56 224 ARG A O 1
ATOM 1815 N N . ARG A 1 225 ? -0.459 -22.101 9.293 1.00 88.56 225 ARG A N 1
ATOM 1816 C CA . ARG A 1 225 ? 0.448 -21.935 10.453 1.00 88.56 225 ARG A CA 1
ATOM 1817 C C . ARG A 1 225 ? 1.106 -23.242 10.887 1.00 88.56 225 ARG A C 1
ATOM 1819 O O . ARG A 1 225 ? 2.252 -23.235 11.314 1.00 88.56 225 ARG A O 1
ATOM 1826 N N . LEU A 1 226 ? 0.384 -24.355 10.788 1.00 87.31 226 LEU A N 1
ATOM 1827 C CA . LEU A 1 226 ? 0.897 -25.680 11.133 1.00 87.31 226 LEU A CA 1
ATOM 1828 C C . LEU A 1 226 ? 1.841 -26.242 10.065 1.00 87.31 226 LEU A C 1
ATOM 1830 O O . LEU A 1 226 ? 2.757 -26.991 10.394 1.00 87.31 226 LEU A O 1
ATOM 1834 N N . LEU A 1 227 ? 1.600 -25.916 8.794 1.00 87.94 227 LEU A N 1
ATOM 1835 C CA . LEU A 1 227 ? 2.325 -26.499 7.667 1.00 87.94 227 LEU A CA 1
ATOM 1836 C C . LEU A 1 227 ? 3.511 -25.670 7.187 1.00 87.94 227 LEU A C 1
ATOM 1838 O O . LEU A 1 227 ? 4.347 -26.223 6.485 1.00 87.94 227 LEU A O 1
ATOM 1842 N N . LEU A 1 228 ? 3.593 -24.381 7.506 1.00 84.81 228 LEU A N 1
ATOM 1843 C CA . LEU A 1 228 ? 4.645 -23.499 7.004 1.00 84.81 228 LEU A CA 1
ATOM 1844 C C . LEU A 1 228 ? 5.457 -22.929 8.160 1.00 84.81 228 LEU A C 1
ATOM 1846 O O . LEU A 1 228 ? 4.900 -22.389 9.117 1.00 84.81 228 LEU A O 1
ATOM 1850 N N . ASP A 1 229 ? 6.780 -23.004 8.042 1.00 76.44 229 ASP A N 1
ATOM 1851 C CA . ASP A 1 229 ? 7.663 -22.254 8.925 1.00 76.44 229 ASP A CA 1
ATOM 1852 C C . ASP A 1 229 ? 7.417 -20.738 8.772 1.00 76.44 229 ASP A C 1
ATOM 1854 O O . ASP A 1 229 ? 6.884 -20.259 7.767 1.00 76.44 229 ASP A O 1
ATOM 1858 N N . THR A 1 230 ? 7.753 -19.953 9.801 1.00 79.06 230 THR A N 1
ATOM 1859 C CA . THR A 1 230 ? 7.676 -18.470 9.804 1.00 79.06 230 THR A CA 1
ATOM 1860 C C . THR A 1 230 ? 6.273 -17.837 9.727 1.00 79.06 230 THR A C 1
ATOM 1862 O O . THR A 1 230 ? 6.143 -16.611 9.596 1.00 79.06 230 THR A O 1
ATOM 1865 N N . ILE A 1 231 ? 5.200 -18.626 9.866 1.00 86.62 231 ILE A N 1
ATOM 1866 C CA . ILE A 1 231 ? 3.849 -18.095 10.098 1.00 86.62 231 ILE A CA 1
ATOM 1867 C C . ILE A 1 231 ? 3.512 -18.168 11.588 1.00 86.62 231 ILE A C 1
ATOM 1869 O O . ILE A 1 231 ? 3.346 -19.237 12.166 1.00 86.62 231 ILE A O 1
ATOM 1873 N N . TRP A 1 232 ? 3.373 -16.996 12.202 1.00 90.44 232 TRP A N 1
ATOM 1874 C CA . TRP A 1 232 ? 3.134 -16.861 13.635 1.00 90.44 232 TRP A CA 1
ATOM 1875 C C . TRP A 1 232 ? 1.645 -16.863 13.987 1.00 90.44 232 TRP A C 1
ATOM 1877 O O . TRP A 1 232 ? 0.799 -16.370 13.231 1.00 90.44 232 TRP A O 1
ATOM 1887 N N . TRP A 1 233 ? 1.334 -17.404 15.164 1.00 92.56 233 TRP A N 1
ATOM 1888 C CA . TRP A 1 233 ? -0.012 -17.381 15.729 1.00 92.56 233 TRP A CA 1
ATOM 1889 C C . TRP A 1 233 ? -0.441 -15.951 16.095 1.00 92.56 233 TRP A C 1
ATOM 1891 O O . TRP A 1 233 ? 0.413 -15.156 16.502 1.00 92.56 233 TRP A O 1
ATOM 1901 N N . PRO A 1 234 ? -1.742 -15.608 15.981 1.00 93.69 234 PRO A N 1
ATOM 1902 C CA . PRO A 1 234 ? -2.225 -14.257 16.261 1.00 93.69 234 PRO A CA 1
ATOM 1903 C C . PRO A 1 234 ? -1.865 -13.759 17.659 1.00 93.69 234 PRO A C 1
ATOM 1905 O O . PRO A 1 234 ? -1.373 -12.647 17.775 1.00 93.69 234 PRO A O 1
ATOM 1908 N N . ASN A 1 235 ? -2.012 -14.585 18.700 1.00 95.12 235 ASN A N 1
ATOM 1909 C CA . ASN A 1 235 ? -1.680 -14.206 20.079 1.00 95.12 235 ASN A CA 1
ATOM 1910 C C . ASN A 1 235 ? -0.200 -13.821 20.237 1.00 95.12 235 ASN A C 1
ATOM 1912 O O . ASN A 1 235 ? 0.104 -12.789 20.820 1.00 95.12 235 ASN A O 1
ATOM 1916 N N . VAL A 1 236 ? 0.712 -14.587 19.631 1.00 95.75 236 VAL A N 1
ATOM 1917 C CA . VAL A 1 236 ? 2.154 -14.296 19.674 1.00 95.75 236 VAL A CA 1
ATOM 1918 C C . VAL A 1 236 ? 2.477 -13.010 18.904 1.00 95.75 236 VAL A C 1
ATOM 1920 O O . VAL A 1 236 ? 3.340 -12.235 19.311 1.00 95.75 236 VAL A O 1
ATOM 1923 N N . LYS A 1 237 ? 1.778 -12.751 17.790 1.00 96.12 237 LYS A N 1
ATOM 1924 C CA . LYS A 1 237 ? 1.907 -11.480 17.062 1.00 96.12 237 LYS A CA 1
ATOM 1925 C C . LYS A 1 237 ? 1.329 -10.299 17.842 1.00 96.12 237 LYS A C 1
ATOM 1927 O O . LYS A 1 237 ? 1.903 -9.225 17.750 1.00 96.12 237 LYS A O 1
ATOM 1932 N N . ILE A 1 238 ? 0.224 -10.483 18.567 1.00 98.19 238 ILE A N 1
ATOM 1933 C CA . ILE A 1 238 ? -0.388 -9.443 19.406 1.00 98.19 238 ILE A CA 1
ATOM 1934 C C . ILE A 1 238 ? 0.588 -9.046 20.510 1.00 98.19 238 ILE A C 1
ATOM 1936 O O . ILE A 1 238 ? 0.919 -7.873 20.599 1.00 98.19 238 ILE A O 1
ATOM 1940 N N . GLU A 1 239 ? 1.137 -10.011 21.253 1.00 98.12 239 GLU A N 1
ATOM 1941 C CA . GLU A 1 239 ? 2.146 -9.746 22.291 1.00 98.12 239 GLU A CA 1
ATOM 1942 C C . GLU A 1 239 ? 3.366 -9.001 21.722 1.00 98.12 239 GLU A C 1
ATOM 1944 O O . GLU A 1 239 ? 3.842 -8.023 22.297 1.00 98.12 239 GLU A O 1
ATOM 1949 N N . ALA A 1 240 ? 3.859 -9.424 20.552 1.00 97.94 240 ALA A N 1
ATOM 1950 C CA . ALA A 1 240 ? 4.974 -8.759 19.882 1.00 97.94 240 ALA A CA 1
ATOM 1951 C C . ALA A 1 240 ? 4.623 -7.352 19.362 1.00 97.94 240 ALA A C 1
ATOM 1953 O O . ALA A 1 240 ? 5.500 -6.490 19.333 1.00 97.94 240 ALA A O 1
ATOM 1954 N N . ALA A 1 241 ? 3.375 -7.122 18.943 1.00 98.00 241 ALA A N 1
ATOM 1955 C CA . ALA A 1 241 ? 2.881 -5.823 18.500 1.00 98.00 241 ALA A CA 1
ATOM 1956 C C . ALA A 1 241 ? 2.676 -4.868 19.668 1.00 98.00 241 ALA A C 1
ATOM 1958 O O . ALA A 1 241 ? 3.145 -3.745 19.577 1.00 98.00 241 ALA A O 1
ATOM 1959 N N . GLU A 1 242 ? 2.093 -5.310 20.778 1.00 98.12 242 GLU A N 1
ATOM 1960 C CA . GLU A 1 242 ? 1.940 -4.509 21.999 1.00 98.12 242 GLU A CA 1
ATOM 1961 C C . GLU A 1 242 ? 3.301 -4.136 22.614 1.00 98.12 242 GLU A C 1
ATOM 1963 O O . GLU A 1 242 ? 3.460 -3.048 23.157 1.00 98.12 242 GLU A O 1
ATOM 1968 N N . ALA A 1 243 ? 4.312 -5.002 22.482 1.00 98.12 243 ALA A N 1
ATOM 1969 C CA . ALA A 1 243 ? 5.676 -4.730 22.940 1.00 98.12 243 ALA A CA 1
ATOM 1970 C C . ALA A 1 243 ? 6.538 -3.928 21.941 1.00 98.12 243 ALA A C 1
ATOM 1972 O O . ALA A 1 243 ? 7.681 -3.583 22.259 1.00 98.12 243 ALA A O 1
ATOM 1973 N N . ALA A 1 244 ? 6.054 -3.680 20.719 1.00 98.06 244 ALA A N 1
ATOM 1974 C CA . ALA A 1 244 ? 6.804 -2.924 19.724 1.00 98.06 244 ALA A CA 1
ATOM 1975 C C . ALA A 1 244 ? 6.929 -1.452 20.144 1.00 98.06 244 ALA A C 1
ATOM 1977 O O . ALA A 1 244 ? 6.019 -0.878 20.734 1.00 98.06 244 ALA A O 1
ATOM 1978 N N . THR A 1 245 ? 8.055 -0.823 19.809 1.00 98.25 245 THR A N 1
ATOM 1979 C CA . THR A 1 245 ? 8.250 0.616 20.020 1.00 98.25 245 THR A CA 1
ATOM 1980 C C . THR A 1 245 ? 8.719 1.281 18.737 1.00 98.25 245 THR A C 1
ATOM 1982 O O . THR A 1 245 ? 9.310 0.634 17.863 1.00 98.25 245 THR A O 1
ATOM 1985 N N . ARG A 1 246 ? 8.494 2.591 18.646 1.00 97.81 246 ARG A N 1
ATOM 1986 C CA . ARG A 1 246 ? 8.955 3.431 17.541 1.00 97.81 246 ARG A CA 1
ATOM 1987 C C . ARG A 1 246 ? 10.465 3.299 17.327 1.00 97.81 246 ARG A C 1
ATOM 1989 O O . ARG A 1 246 ? 10.910 3.056 16.212 1.00 97.81 246 ARG A O 1
ATOM 1996 N N . GLU A 1 247 ? 11.247 3.355 18.402 1.00 98.06 247 GLU A N 1
ATOM 1997 C CA . GLU A 1 247 ? 12.711 3.249 18.365 1.00 98.06 247 GLU A CA 1
ATOM 1998 C C . GLU A 1 247 ? 13.163 1.863 17.889 1.00 98.06 247 GLU A C 1
ATOM 2000 O O . GLU A 1 247 ? 14.152 1.736 17.168 1.00 98.06 247 GLU A O 1
ATOM 2005 N N . ALA 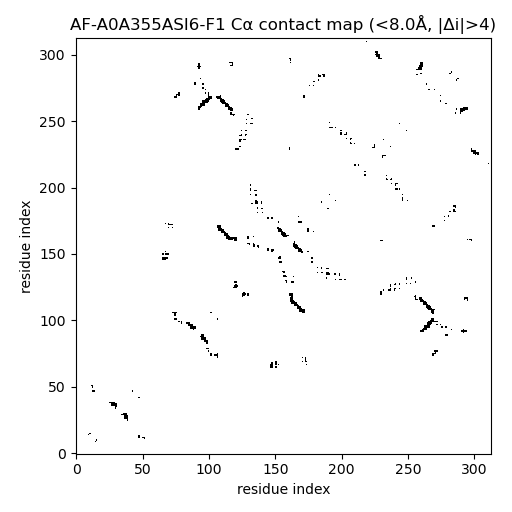A 1 248 ? 12.433 0.809 18.272 1.00 97.62 248 ALA A N 1
ATOM 2006 C CA . ALA A 1 248 ? 12.703 -0.539 17.791 1.00 97.62 248 ALA A CA 1
ATOM 2007 C C . ALA A 1 248 ? 12.444 -0.665 16.285 1.00 97.62 248 ALA A C 1
ATOM 2009 O O . ALA A 1 248 ? 13.205 -1.356 15.610 1.00 97.62 248 ALA A O 1
ATOM 2010 N N . LEU A 1 249 ? 11.406 -0.003 15.763 1.00 97.81 249 LEU A N 1
ATOM 2011 C CA . LEU A 1 249 ? 11.131 0.048 14.330 1.00 97.81 249 LEU A CA 1
ATOM 2012 C C . LEU A 1 249 ? 12.219 0.829 13.584 1.00 97.81 249 LEU A C 1
ATOM 2014 O O . LEU A 1 249 ? 12.786 0.305 12.630 1.00 97.81 249 LEU A O 1
ATOM 2018 N N . GLU A 1 250 ? 12.576 2.025 14.055 1.00 96.94 250 GLU A N 1
ATOM 2019 C CA . GLU A 1 250 ? 13.639 2.853 13.464 1.00 96.94 250 GLU A CA 1
ATOM 2020 C C . GLU A 1 250 ? 14.984 2.118 13.410 1.00 96.94 250 GLU A C 1
ATOM 2022 O O . GLU A 1 250 ? 15.672 2.149 12.391 1.00 96.94 250 GLU A O 1
ATOM 2027 N N . ALA A 1 251 ? 15.342 1.397 14.477 1.00 96.25 251 ALA A N 1
ATOM 2028 C CA . ALA A 1 251 ? 16.558 0.590 14.517 1.00 96.25 251 ALA A CA 1
ATOM 2029 C C . ALA A 1 251 ? 16.486 -0.663 13.626 1.00 96.25 251 ALA A C 1
ATOM 2031 O O . ALA A 1 251 ? 17.526 -1.183 13.213 1.00 96.25 251 ALA A O 1
ATOM 2032 N N . PHE A 1 252 ? 15.283 -1.172 13.347 1.00 95.88 252 PHE A N 1
ATOM 2033 C CA . PHE A 1 252 ? 15.066 -2.375 12.545 1.00 95.88 252 PHE A CA 1
ATOM 2034 C C . PHE A 1 252 ? 15.108 -2.109 11.039 1.00 95.88 252 PHE A C 1
ATOM 2036 O O . PHE A 1 252 ? 15.635 -2.941 10.309 1.00 95.88 252 PHE A O 1
ATOM 2043 N N . VAL A 1 253 ? 14.621 -0.958 10.563 1.00 94.44 253 VAL A N 1
ATOM 2044 C CA . VAL A 1 253 ? 1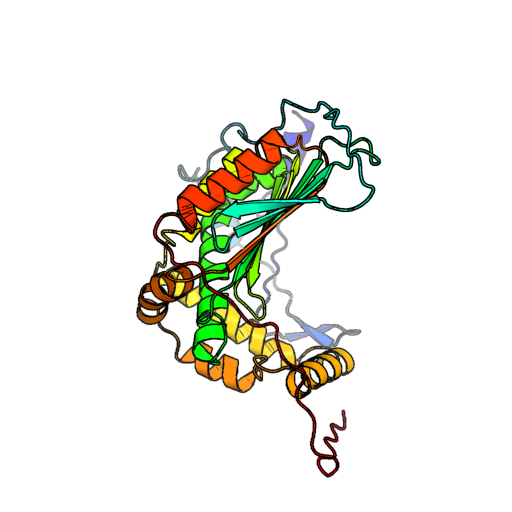4.627 -0.593 9.130 1.00 94.44 253 VAL A CA 1
ATOM 2045 C C . VAL A 1 253 ? 15.994 -0.797 8.452 1.00 94.44 253 VAL A C 1
ATOM 2047 O O . VAL A 1 253 ? 16.038 -1.490 7.433 1.00 94.44 253 VAL A O 1
ATOM 2050 N N . PRO A 1 254 ? 17.123 -0.282 8.983 1.00 92.81 254 PRO A N 1
ATOM 2051 C CA . PRO A 1 254 ? 18.420 -0.513 8.354 1.00 92.81 254 PRO A CA 1
ATOM 2052 C C . PRO A 1 254 ? 18.824 -1.993 8.359 1.00 92.81 254 PRO A C 1
ATOM 2054 O O . PRO A 1 254 ? 19.410 -2.441 7.383 1.00 92.81 254 PRO A O 1
ATOM 2057 N N . GLN A 1 255 ? 18.464 -2.774 9.385 1.00 93.38 255 GLN A N 1
ATOM 2058 C CA . GLN A 1 255 ? 18.734 -4.223 9.427 1.00 93.38 255 GLN A CA 1
ATOM 2059 C C . GLN A 1 255 ? 17.902 -4.982 8.386 1.00 93.38 255 GLN A C 1
ATOM 2061 O O . GLN A 1 255 ? 18.400 -5.888 7.721 1.00 93.38 255 GLN A O 1
ATOM 2066 N N . LEU A 1 256 ? 16.635 -4.594 8.212 1.00 93.00 256 LEU A N 1
ATOM 2067 C CA . LEU A 1 256 ? 15.746 -5.176 7.212 1.00 93.00 256 LEU A CA 1
ATOM 2068 C C . LEU A 1 256 ? 16.309 -4.984 5.797 1.00 93.00 256 LEU A C 1
ATOM 2070 O O . LEU A 1 256 ? 16.216 -5.902 4.983 1.00 93.00 256 LEU A O 1
ATOM 2074 N N . LEU A 1 257 ? 16.897 -3.817 5.520 1.00 91.69 257 LEU A N 1
ATOM 2075 C CA . LEU A 1 257 ? 17.380 -3.435 4.193 1.00 91.69 257 LEU A CA 1
ATOM 2076 C C . LEU A 1 257 ? 18.874 -3.728 3.953 1.00 91.69 257 LEU A C 1
ATOM 2078 O O . LEU A 1 257 ? 19.291 -3.717 2.802 1.00 91.69 257 LEU A O 1
ATOM 2082 N N . GLU A 1 258 ? 19.674 -4.024 4.984 1.00 89.88 258 GLU A N 1
ATOM 2083 C CA . GLU A 1 258 ? 21.139 -4.202 4.879 1.00 89.88 258 GLU A CA 1
ATOM 2084 C C . GLU A 1 258 ? 21.557 -5.283 3.868 1.00 89.88 258 GLU A C 1
ATOM 2086 O O . GLU A 1 258 ? 22.535 -5.127 3.126 1.00 89.88 258 GLU A O 1
ATOM 2091 N N . SER A 1 259 ? 20.833 -6.403 3.858 1.00 88.44 259 SER A N 1
ATOM 2092 C CA . SER A 1 259 ? 21.144 -7.573 3.040 1.00 88.44 259 SER A CA 1
ATOM 2093 C C . SER A 1 259 ? 19.861 -8.147 2.461 1.00 88.44 259 SER A C 1
ATOM 2095 O O . SER A 1 259 ? 19.043 -8.709 3.193 1.00 88.44 259 SER A O 1
ATOM 2097 N N . VAL A 1 260 ? 19.661 -7.980 1.154 1.00 92.38 260 VAL A N 1
ATOM 2098 C CA . VAL A 1 260 ? 18.383 -8.295 0.509 1.00 92.38 260 VAL A CA 1
ATOM 2099 C C . VAL A 1 260 ? 18.550 -9.064 -0.796 1.00 92.38 260 VAL A C 1
ATOM 2101 O O . VAL A 1 260 ? 19.560 -8.969 -1.491 1.00 92.38 260 VAL A O 1
ATOM 2104 N N . GLU A 1 261 ? 17.518 -9.831 -1.128 1.00 93.50 261 GLU A N 1
ATOM 2105 C CA . GLU A 1 261 ? 17.304 -10.444 -2.436 1.00 93.50 261 GLU A CA 1
ATOM 2106 C C . GLU A 1 261 ? 16.066 -9.797 -3.059 1.00 93.50 261 GLU A C 1
ATOM 2108 O O . GLU A 1 261 ? 14.984 -9.816 -2.470 1.00 93.50 261 GLU A O 1
ATOM 2113 N N . SER A 1 262 ? 16.204 -9.236 -4.255 1.00 94.81 262 SER A N 1
ATOM 2114 C CA . SER A 1 262 ? 15.109 -8.598 -4.978 1.00 94.81 262 SER A CA 1
ATOM 2115 C C . SER A 1 262 ? 14.707 -9.409 -6.200 1.00 94.81 262 SER A C 1
ATOM 2117 O O . SER A 1 262 ? 15.540 -9.845 -6.996 1.00 94.81 262 SER A O 1
ATOM 2119 N N . VAL A 1 263 ? 13.402 -9.591 -6.379 1.00 96.12 263 VAL A N 1
ATOM 2120 C CA . VAL A 1 263 ? 12.838 -10.189 -7.591 1.00 96.12 263 VAL A CA 1
ATOM 2121 C C . VAL A 1 263 ? 11.717 -9.302 -8.094 1.00 96.12 263 VAL A C 1
ATOM 2123 O O . VAL A 1 263 ? 10.708 -9.133 -7.407 1.00 96.12 263 VAL A O 1
ATOM 2126 N N . ALA A 1 264 ? 11.896 -8.757 -9.292 1.00 98.06 264 ALA A N 1
ATOM 2127 C CA . ALA A 1 264 ? 10.910 -7.920 -9.952 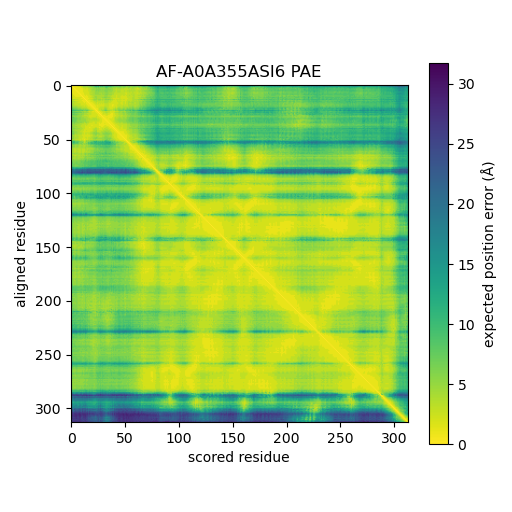1.00 98.06 264 ALA A CA 1
ATOM 2128 C C . ALA A 1 264 ? 10.209 -8.648 -11.102 1.00 98.06 264 ALA A C 1
ATOM 2130 O O . ALA A 1 264 ? 10.775 -9.552 -11.717 1.00 98.06 264 ALA A O 1
ATOM 2131 N N . LEU A 1 265 ? 8.985 -8.224 -11.405 1.00 98.38 265 LEU A N 1
ATOM 2132 C CA . LEU A 1 265 ? 8.236 -8.604 -12.598 1.00 98.38 265 LEU A CA 1
ATOM 2133 C C . LEU A 1 265 ? 7.658 -7.338 -13.230 1.00 98.38 265 LEU A C 1
ATOM 2135 O O . LEU A 1 265 ? 6.851 -6.661 -12.600 1.00 98.38 265 LEU A O 1
ATOM 2139 N N . ALA A 1 266 ? 8.039 -7.055 -14.470 1.00 98.12 266 ALA A N 1
ATOM 2140 C CA . ALA A 1 266 ? 7.393 -6.059 -15.313 1.00 98.12 266 ALA A CA 1
ATOM 2141 C C . ALA A 1 266 ? 6.528 -6.791 -16.342 1.00 98.12 266 ALA A C 1
ATOM 2143 O O . ALA A 1 266 ? 7.064 -7.508 -17.189 1.00 98.12 266 ALA A O 1
ATOM 2144 N N . HIS A 1 267 ? 5.209 -6.628 -16.247 1.00 96.75 267 HIS A N 1
ATOM 2145 C CA . HIS A 1 267 ? 4.244 -7.254 -17.147 1.00 96.75 267 HIS A CA 1
ATOM 2146 C C . HIS A 1 267 ? 3.264 -6.226 -17.725 1.00 96.75 267 HIS A C 1
ATOM 2148 O O . HIS A 1 267 ? 2.603 -5.515 -16.964 1.00 96.75 267 HIS A O 1
ATOM 2154 N N . GLY A 1 268 ? 3.134 -6.168 -19.051 1.00 96.00 268 GLY A N 1
ATOM 2155 C CA . GLY A 1 268 ? 2.160 -5.315 -19.743 1.00 96.00 268 GLY A CA 1
ATOM 2156 C C . GLY A 1 268 ? 2.782 -4.403 -20.803 1.00 96.00 268 GLY A C 1
ATOM 2157 O O . GLY A 1 268 ? 3.723 -4.795 -21.493 1.00 96.00 268 GLY A O 1
ATOM 2158 N N . ASN A 1 269 ? 2.266 -3.175 -20.922 1.00 96.88 269 ASN A N 1
ATOM 2159 C CA . ASN A 1 269 ? 2.656 -2.177 -21.926 1.00 96.88 269 ASN A CA 1
ATOM 2160 C C . ASN A 1 269 ? 4.011 -1.493 -21.644 1.00 96.88 269 ASN A C 1
ATOM 2162 O O . ASN A 1 269 ? 4.089 -0.268 -21.530 1.00 96.88 269 ASN A O 1
ATOM 2166 N N . TYR A 1 270 ? 5.073 -2.282 -21.514 1.00 96.31 270 TYR A N 1
ATOM 2167 C CA . TYR A 1 270 ? 6.441 -1.796 -21.342 1.00 96.31 270 TYR A CA 1
ATOM 2168 C C . TYR A 1 270 ? 7.306 -2.230 -22.519 1.00 96.31 270 TYR A C 1
ATOM 2170 O O . TYR A 1 270 ? 7.162 -3.347 -23.020 1.00 96.31 270 TYR A O 1
ATOM 2178 N N . THR A 1 271 ? 8.252 -1.389 -22.910 1.00 95.69 271 THR A N 1
ATOM 2179 C CA . THR A 1 271 ? 9.443 -1.841 -23.632 1.00 95.69 271 THR A CA 1
ATOM 2180 C C . THR A 1 271 ? 10.438 -2.482 -22.666 1.00 95.69 271 THR A C 1
ATOM 2182 O O . THR A 1 271 ? 10.399 -2.263 -21.448 1.00 95.69 271 THR A O 1
ATOM 2185 N N . ARG A 1 272 ? 11.387 -3.249 -23.205 1.00 95.69 272 ARG A N 1
ATOM 2186 C CA . ARG A 1 272 ? 12.487 -3.818 -22.418 1.00 95.69 272 ARG A CA 1
ATOM 2187 C C . ARG A 1 272 ? 13.307 -2.729 -21.720 1.00 95.69 272 ARG A C 1
ATOM 2189 O O . ARG A 1 272 ? 13.734 -2.920 -20.585 1.00 95.69 272 ARG A O 1
ATOM 2196 N N . GLU A 1 273 ? 13.523 -1.597 -22.384 1.00 96.19 273 GLU A N 1
ATOM 2197 C CA . GLU A 1 273 ? 14.274 -0.456 -21.847 1.00 96.19 273 GLU A CA 1
ATOM 2198 C C . GLU A 1 273 ? 13.536 0.234 -20.693 1.00 96.19 273 GLU A C 1
ATOM 2200 O O . GLU A 1 273 ? 14.143 0.530 -19.663 1.00 96.19 273 GLU A O 1
ATOM 2205 N N . GLU A 1 274 ? 12.220 0.423 -20.813 1.00 96.81 274 GLU A N 1
ATOM 2206 C CA . GLU A 1 274 ? 11.394 0.976 -19.734 1.00 96.81 274 GLU A CA 1
ATOM 2207 C C . GLU A 1 274 ? 11.410 0.060 -18.500 1.00 96.81 274 GLU A C 1
ATOM 2209 O O . GLU A 1 274 ? 11.628 0.529 -17.382 1.00 96.81 274 GLU A O 1
ATOM 2214 N N . ALA A 1 275 ? 11.262 -1.256 -18.689 1.00 97.44 275 ALA A N 1
ATOM 2215 C CA . ALA A 1 275 ? 11.324 -2.224 -17.592 1.00 97.44 275 ALA A CA 1
ATOM 2216 C C . ALA A 1 275 ? 12.704 -2.247 -16.905 1.00 97.44 275 ALA A C 1
ATOM 2218 O O . ALA A 1 275 ? 12.790 -2.290 -15.675 1.00 97.44 275 ALA A O 1
ATOM 2219 N N . LEU A 1 276 ? 13.787 -2.173 -17.688 1.00 97.69 276 LEU A N 1
ATOM 2220 C CA . LEU A 1 276 ? 15.151 -2.049 -17.169 1.00 97.69 276 LEU A CA 1
ATOM 2221 C C . LEU A 1 276 ? 15.363 -0.744 -16.405 1.00 97.69 276 LEU A C 1
ATOM 2223 O O . LEU A 1 276 ? 16.040 -0.754 -15.382 1.00 97.69 276 LEU A O 1
ATOM 2227 N N . SER A 1 277 ? 14.769 0.356 -16.861 1.00 97.75 277 SER A N 1
ATOM 2228 C CA . SER A 1 277 ? 14.861 1.655 -16.192 1.00 97.75 277 SER A CA 1
ATOM 2229 C C . SER A 1 277 ? 14.167 1.634 -14.827 1.00 97.75 277 SER A C 1
ATOM 2231 O O . SER A 1 277 ? 14.746 2.083 -13.841 1.00 97.75 277 SER A O 1
ATOM 2233 N N . LEU A 1 278 ? 12.975 1.029 -14.725 1.00 97.94 278 LEU A N 1
ATOM 2234 C CA . LEU A 1 278 ? 12.291 0.828 -13.438 1.00 97.94 278 LEU A CA 1
ATOM 2235 C C . LEU A 1 278 ? 13.113 -0.052 -12.487 1.00 97.94 278 LEU A C 1
ATOM 2237 O O . LEU A 1 278 ? 13.232 0.250 -11.299 1.00 97.94 278 LEU A O 1
ATOM 2241 N N . ALA A 1 279 ? 13.720 -1.125 -13.001 1.00 97.38 279 ALA A N 1
ATOM 2242 C CA . ALA A 1 279 ? 14.617 -1.953 -12.206 1.00 97.38 279 ALA A CA 1
ATOM 2243 C C . ALA A 1 279 ? 15.871 -1.174 -11.770 1.00 97.38 279 ALA A C 1
ATOM 2245 O O . ALA A 1 279 ? 16.267 -1.257 -10.613 1.00 97.38 279 ALA A O 1
ATOM 2246 N N . ALA A 1 280 ? 16.467 -0.364 -12.643 1.00 95.94 280 ALA A N 1
ATOM 2247 C CA . ALA A 1 280 ? 17.628 0.451 -12.301 1.00 95.94 280 ALA A CA 1
ATOM 2248 C C . ALA A 1 280 ? 17.326 1.460 -11.177 1.00 95.94 280 ALA A C 1
ATOM 2250 O O . ALA A 1 280 ? 18.162 1.631 -10.293 1.00 95.94 280 ALA A O 1
ATOM 2251 N N . LEU A 1 281 ? 16.128 2.060 -11.154 1.00 95.94 281 LEU A N 1
ATOM 2252 C CA . LEU A 1 281 ? 15.679 2.921 -10.049 1.00 95.94 281 LEU A CA 1
ATOM 2253 C C . LEU A 1 281 ? 15.661 2.165 -8.714 1.00 95.94 281 LEU A C 1
ATOM 2255 O O . LEU A 1 281 ? 16.230 2.626 -7.726 1.00 95.94 281 LEU A O 1
ATOM 2259 N N . VAL A 1 282 ? 15.058 0.972 -8.696 1.00 95.56 282 VAL A N 1
ATOM 2260 C CA . VAL A 1 282 ? 15.016 0.107 -7.503 1.00 95.56 282 VAL A CA 1
ATOM 2261 C C . VAL A 1 282 ? 16.429 -0.256 -7.050 1.00 95.56 282 VAL A C 1
ATOM 2263 O O . VAL A 1 282 ? 16.736 -0.170 -5.862 1.00 95.56 282 VAL A O 1
ATOM 2266 N N . ALA A 1 283 ? 17.300 -0.637 -7.987 1.00 92.94 283 ALA A N 1
ATOM 2267 C CA . ALA A 1 283 ? 18.679 -0.997 -7.684 1.00 92.94 283 ALA A CA 1
ATOM 2268 C C . ALA A 1 283 ? 19.460 0.181 -7.083 1.00 92.94 283 ALA A C 1
ATOM 2270 O O . ALA A 1 283 ? 20.136 0.019 -6.067 1.00 92.94 283 ALA A O 1
ATOM 2271 N N . GLY A 1 284 ? 19.331 1.368 -7.679 1.00 90.88 284 GLY A N 1
ATOM 2272 C CA . GLY A 1 284 ? 20.017 2.578 -7.236 1.00 90.88 284 GLY A CA 1
ATOM 2273 C C . GLY A 1 284 ? 19.595 3.029 -5.840 1.00 90.88 284 GLY A C 1
ATOM 2274 O O . GLY A 1 284 ? 20.457 3.300 -5.005 1.00 90.88 284 GLY A O 1
ATOM 2275 N N . GLU A 1 285 ? 18.289 3.066 -5.564 1.00 87.69 285 GLU A N 1
ATOM 2276 C CA . GLU A 1 285 ? 17.774 3.612 -4.301 1.00 87.69 285 GLU A CA 1
ATOM 2277 C C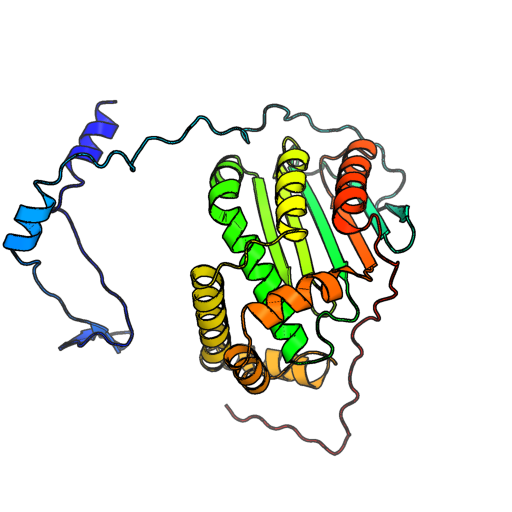 . GLU A 1 285 ? 17.745 2.606 -3.149 1.00 87.69 285 GLU A C 1
ATOM 2279 O O . GLU A 1 285 ? 17.981 2.987 -2.001 1.00 87.69 285 GLU A O 1
ATOM 2284 N N . LEU A 1 286 ? 17.463 1.329 -3.428 1.00 80.19 286 LEU A N 1
ATOM 2285 C CA . LEU A 1 286 ? 17.259 0.321 -2.383 1.00 80.19 286 LEU A CA 1
ATOM 2286 C C . LEU A 1 286 ? 18.342 -0.742 -2.305 1.00 80.19 286 LEU A C 1
ATOM 2288 O O . LEU A 1 286 ? 18.366 -1.456 -1.311 1.00 80.19 286 LEU A O 1
ATOM 2292 N N . LEU A 1 287 ? 19.210 -0.892 -3.309 1.00 77.94 287 LEU A N 1
ATOM 2293 C CA . LEU A 1 287 ? 20.211 -1.967 -3.330 1.00 77.94 287 LEU A CA 1
ATOM 2294 C C . LEU A 1 287 ? 21.658 -1.466 -3.382 1.00 77.94 287 LEU A C 1
ATOM 2296 O O . LEU A 1 287 ? 22.559 -2.260 -3.139 1.00 77.94 287 LEU A O 1
ATOM 2300 N N . GLY A 1 288 ? 21.895 -0.178 -3.657 1.00 68.81 288 GLY A N 1
ATOM 2301 C CA . GLY A 1 288 ? 23.208 0.372 -4.017 1.00 68.81 288 GLY A CA 1
ATOM 2302 C C . GLY A 1 288 ? 24.397 -0.104 -3.167 1.00 68.81 288 GLY A C 1
ATOM 2303 O O . GLY A 1 288 ? 25.369 -0.617 -3.714 1.00 68.81 288 GLY A O 1
ATOM 2304 N N . THR A 1 289 ? 24.335 0.035 -1.839 1.00 63.81 289 THR A N 1
ATOM 2305 C CA . THR A 1 289 ? 25.390 -0.437 -0.910 1.00 63.81 289 THR A CA 1
ATOM 2306 C C . THR A 1 289 ? 25.050 -1.748 -0.204 1.00 63.81 289 THR A C 1
ATOM 2308 O O . THR A 1 289 ? 25.826 -2.210 0.636 1.00 63.81 289 THR A O 1
ATOM 2311 N N . ASN A 1 290 ? 23.885 -2.323 -0.493 1.00 72.62 290 ASN A N 1
ATOM 2312 C CA . ASN A 1 290 ? 23.368 -3.469 0.240 1.00 72.62 290 ASN A CA 1
ATOM 2313 C C . ASN A 1 290 ? 24.010 -4.754 -0.268 1.00 72.62 290 ASN A C 1
ATOM 2315 O O . ASN A 1 290 ? 24.388 -4.881 -1.434 1.00 72.62 290 ASN A O 1
ATOM 2319 N N . ARG A 1 291 ? 24.175 -5.719 0.635 1.00 75.50 291 ARG A N 1
ATOM 2320 C CA . ARG A 1 291 ? 24.761 -7.010 0.274 1.00 75.50 291 ARG A CA 1
ATOM 2321 C C . ARG A 1 291 ? 23.689 -7.877 -0.369 1.00 75.50 291 ARG A C 1
ATOM 2323 O O . ARG A 1 291 ? 22.562 -7.936 0.116 1.00 75.50 291 ARG A O 1
ATOM 2330 N N . ALA A 1 292 ? 24.048 -8.576 -1.440 1.00 81.56 292 ALA A N 1
ATOM 2331 C CA . ALA A 1 292 ? 23.189 -9.620 -1.969 1.00 81.56 292 ALA A CA 1
ATOM 2332 C C . ALA A 1 292 ? 22.988 -10.698 -0.892 1.00 81.56 292 ALA A C 1
ATOM 2334 O O . ALA A 1 292 ? 23.955 -11.245 -0.352 1.00 81.56 292 ALA A O 1
ATOM 2335 N N . ALA A 1 293 ? 21.729 -10.989 -0.575 1.00 83.56 293 ALA A N 1
ATOM 2336 C CA . ALA A 1 293 ? 21.352 -12.105 0.281 1.00 83.56 293 ALA A CA 1
ATOM 2337 C C . ALA A 1 293 ? 20.816 -13.264 -0.561 1.00 83.56 293 ALA A C 1
ATOM 2339 O O . ALA A 1 293 ? 20.282 -13.071 -1.650 1.00 83.56 293 ALA A O 1
ATOM 2340 N N . VAL A 1 294 ? 20.884 -14.475 -0.012 1.00 83.00 294 VAL A N 1
ATOM 2341 C CA . VAL A 1 294 ? 20.050 -15.591 -0.466 1.00 83.00 294 VAL A CA 1
ATOM 2342 C C . VAL A 1 294 ? 19.004 -15.820 0.611 1.00 83.00 294 VAL A C 1
ATOM 2344 O O . VAL A 1 294 ? 19.349 -16.244 1.716 1.00 83.00 294 VAL A O 1
ATOM 2347 N N . VAL A 1 295 ? 17.736 -15.530 0.312 1.00 86.38 295 VAL A N 1
ATOM 2348 C CA . VAL A 1 295 ? 16.649 -15.701 1.280 1.00 86.38 295 VAL A CA 1
ATOM 2349 C C . VAL A 1 295 ? 15.913 -17.004 0.969 1.00 86.38 295 VAL A C 1
ATOM 2351 O O . VAL A 1 295 ? 15.235 -17.108 -0.061 1.00 86.38 295 VAL A O 1
ATOM 2354 N N . PRO A 1 296 ? 16.033 -18.035 1.828 1.00 82.69 296 PRO A N 1
ATOM 2355 C CA . PRO A 1 296 ? 15.449 -19.337 1.553 1.00 82.69 296 PRO A CA 1
ATOM 2356 C C . PRO A 1 296 ? 13.927 -19.247 1.399 1.00 82.69 296 PRO A C 1
ATOM 2358 O O . PRO A 1 296 ? 13.254 -18.372 1.947 1.00 82.69 296 PRO A O 1
ATOM 2361 N N . HIS A 1 297 ? 13.374 -20.172 0.618 1.00 82.19 297 HIS A N 1
ATOM 2362 C CA . HIS A 1 297 ? 11.928 -20.348 0.545 1.00 82.19 297 HIS A CA 1
ATOM 2363 C C . HIS A 1 297 ? 11.415 -20.913 1.873 1.00 82.19 297 HIS A C 1
ATOM 2365 O O . HIS A 1 297 ? 12.134 -21.670 2.528 1.00 82.19 297 HIS A O 1
ATOM 2371 N N . GLY A 1 298 ? 10.173 -20.572 2.232 1.00 75.25 298 GLY A N 1
ATOM 2372 C CA . GLY A 1 298 ? 9.505 -21.194 3.374 1.00 75.25 298 GLY A CA 1
ATOM 2373 C C . GLY A 1 298 ? 9.444 -22.709 3.192 1.00 75.25 298 GLY A C 1
ATOM 2374 O O . GLY A 1 298 ? 9.185 -23.199 2.086 1.00 75.25 298 GLY A O 1
ATOM 2375 N N . GLN A 1 299 ? 9.730 -23.444 4.257 1.00 79.50 299 GLN A N 1
ATOM 2376 C CA . GLN A 1 299 ? 9.736 -24.898 4.259 1.00 79.50 299 GLN A CA 1
ATOM 2377 C C . GLN A 1 299 ? 8.418 -25.434 4.807 1.00 79.50 299 GLN A C 1
ATOM 2379 O O . GLN A 1 299 ? 7.817 -24.882 5.731 1.00 79.50 299 GLN A O 1
ATOM 2384 N N . VAL A 1 300 ? 7.974 -26.552 4.233 1.00 82.44 300 VAL A N 1
ATOM 2385 C CA . VAL A 1 300 ? 6.819 -27.271 4.763 1.00 82.44 300 VAL A CA 1
ATOM 2386 C C . VAL A 1 300 ? 7.256 -28.062 5.990 1.00 82.44 300 VAL A C 1
ATOM 2388 O O . VAL A 1 300 ? 8.147 -28.909 5.908 1.00 82.44 300 VAL A O 1
ATOM 2391 N N . VAL A 1 301 ? 6.612 -27.810 7.125 1.00 80.81 301 VAL A N 1
ATOM 2392 C CA . VAL A 1 301 ? 6.871 -28.526 8.374 1.00 80.81 301 VAL A CA 1
ATOM 2393 C C . VAL A 1 301 ? 6.188 -29.890 8.320 1.00 80.81 301 VAL A C 1
ATOM 2395 O O . VAL A 1 301 ? 4.992 -30.011 8.045 1.00 80.81 301 VAL A O 1
ATOM 2398 N N . ARG A 1 302 ? 6.949 -30.954 8.598 1.00 70.94 302 ARG A N 1
ATOM 2399 C CA . ARG A 1 302 ? 6.393 -32.303 8.721 1.00 70.94 302 ARG A CA 1
ATOM 2400 C C . ARG A 1 302 ? 5.736 -32.458 10.091 1.00 70.94 302 ARG A C 1
ATOM 2402 O O . ARG A 1 302 ? 6.434 -32.570 11.094 1.00 70.94 302 ARG A O 1
ATOM 2409 N N . LEU A 1 303 ? 4.409 -32.530 10.115 1.00 72.50 303 LEU A N 1
ATOM 2410 C CA . LEU A 1 303 ? 3.657 -32.843 11.331 1.00 72.50 303 LEU A CA 1
ATOM 2411 C C . LEU A 1 303 ? 3.976 -34.269 11.807 1.00 72.50 303 LEU A C 1
ATOM 2413 O O . LEU A 1 303 ? 4.075 -35.201 10.998 1.00 72.50 303 LEU A O 1
ATOM 2417 N N . ALA A 1 304 ? 4.154 -34.452 13.116 1.00 72.38 304 ALA A N 1
ATOM 2418 C CA . ALA A 1 304 ? 4.375 -35.775 13.688 1.00 72.38 304 ALA A CA 1
ATOM 2419 C C . ALA A 1 304 ? 3.108 -36.631 13.526 1.00 72.38 304 ALA A C 1
ATOM 2421 O O . ALA A 1 304 ? 2.002 -36.168 13.792 1.00 72.38 304 ALA A O 1
ATOM 2422 N N . ALA A 1 305 ? 3.255 -37.903 13.140 1.00 65.69 305 ALA A N 1
ATOM 2423 C CA . ALA A 1 305 ? 2.120 -38.805 12.894 1.00 65.69 305 ALA A CA 1
ATOM 2424 C C . ALA A 1 305 ? 1.218 -39.037 14.129 1.00 65.69 305 ALA A C 1
ATOM 2426 O O . ALA A 1 305 ? 0.102 -39.528 13.991 1.00 65.69 305 ALA A O 1
ATOM 2427 N N . SER A 1 306 ? 1.698 -38.690 15.327 1.00 63.94 306 SER A N 1
ATOM 2428 C CA . SER A 1 306 ? 0.968 -38.774 16.595 1.00 63.94 306 SER A CA 1
ATOM 2429 C C . SER A 1 306 ? 0.258 -37.477 17.007 1.00 63.94 306 SER A C 1
ATOM 2431 O O . SER A 1 306 ? -0.463 -37.487 18.001 1.00 63.94 306 SER A O 1
ATOM 2433 N N . GLU A 1 307 ? 0.448 -36.358 16.299 1.00 60.97 307 GLU A N 1
ATOM 2434 C CA . GLU A 1 307 ? -0.226 -35.091 16.607 1.00 60.97 307 GLU A CA 1
ATOM 2435 C C . GLU A 1 307 ? -1.562 -34.989 15.860 1.00 60.97 307 GLU A C 1
ATOM 2437 O O . GLU A 1 307 ? -1.663 -34.414 14.777 1.00 60.97 307 GLU A O 1
ATOM 2442 N N . ALA A 1 308 ? -2.625 -35.520 16.464 1.00 58.62 308 ALA A N 1
ATOM 2443 C CA . ALA A 1 308 ? -3.982 -35.179 16.054 1.00 58.62 308 ALA A CA 1
ATOM 2444 C C . ALA A 1 308 ? -4.335 -33.782 16.597 1.00 58.62 308 ALA A C 1
ATOM 2446 O O . ALA A 1 308 ? -4.609 -33.615 17.785 1.00 58.62 308 ALA A O 1
ATOM 2447 N N . ARG A 1 309 ? -4.319 -32.763 15.732 1.00 63.09 309 ARG A N 1
ATOM 2448 C CA . ARG A 1 309 ? -4.811 -31.414 16.049 1.00 63.09 309 ARG A CA 1
ATOM 2449 C C . ARG A 1 309 ? -6.293 -31.351 15.682 1.00 63.09 309 ARG A C 1
ATOM 2451 O O . ARG A 1 309 ? -6.636 -31.221 14.511 1.00 63.09 309 ARG A O 1
ATOM 2458 N N . VAL A 1 310 ? -7.169 -31.486 16.674 1.00 58.72 310 VAL A N 1
ATOM 2459 C CA . VAL A 1 310 ? -8.622 -31.360 16.492 1.00 58.72 310 VAL A CA 1
ATOM 2460 C C . VAL A 1 310 ? -9.047 -29.977 16.970 1.00 58.72 310 VAL A C 1
ATOM 2462 O O . VAL A 1 310 ? -8.848 -29.643 18.136 1.00 58.72 310 VAL A O 1
ATOM 2465 N N . ARG A 1 311 ? -9.634 -29.181 16.072 1.00 57.16 311 ARG A N 1
ATOM 2466 C CA . ARG A 1 311 ? -10.338 -27.944 16.417 1.00 57.16 311 ARG A CA 1
ATOM 2467 C C . ARG A 1 311 ? -11.815 -28.154 16.113 1.00 57.16 311 ARG A C 1
ATOM 2469 O O . ARG A 1 311 ? -12.208 -28.207 14.952 1.00 57.16 311 ARG A O 1
ATOM 2476 N N . THR A 1 312 ? -12.605 -28.352 17.158 1.00 52.34 312 THR A N 1
ATOM 2477 C CA . THR A 1 312 ? -14.066 -28.321 17.068 1.00 52.34 312 THR A CA 1
ATOM 2478 C C . THR A 1 312 ? -14.498 -26.859 17.029 1.00 52.34 312 THR A C 1
ATOM 2480 O O . THR A 1 312 ? -13.955 -26.052 17.786 1.00 52.34 312 THR A O 1
ATOM 2483 N N . LEU A 1 313 ? -15.398 -26.531 16.100 1.00 47.84 313 LEU A N 1
ATOM 2484 C CA . LEU A 1 313 ? -15.989 -25.199 15.969 1.00 47.84 313 LEU A CA 1
ATOM 2485 C C . LEU A 1 313 ? -16.929 -24.890 17.134 1.00 47.84 313 LEU A C 1
ATOM 2487 O O . LEU A 1 313 ? -17.628 -25.835 17.570 1.00 47.84 313 LEU A O 1
#

Mean predicted aligned error: 6.45 Å

Sequence (313 aa):
RELILSYLDRLQPRNLHLLLFGPELETDQVETHYGVHYSLETLPSDVLEDWSGLSTNPDLYLPKPNPFLAVDLELRQEQLEVSKPTRIDIQDGFTLWFDHDTSYGSPRGNFYVSIRSPHARTTPREAVLTNLYAAVVADQLNAFSYPAQLAGLGFELYDHQRGFTLKISGYTDKQAVLLETILAALRVPEVTSERFDRLQDNLVQQLRNLALEQPYEQAIADLRRLLLDTIWWPNVKIEAAEAATREALEAFVPQLLESVESVALAHGNYTREEALSLAALVAGELLGTNRAAVVPHGQVVRLAASEARVRTL

Nearest PDB structures (foldseek):
  4m1c-assembly1_A  TM=9.468E-01  e=2.341E-25  Homo sapiens
  5wob-assembly3_E  TM=9.456E-01  e=8.064E-25  Homo sapiens
  4iof-assembly1_A  TM=9.130E-01  e=1.021E-24  Homo sapiens
  5wob-assembly1_B  TM=9.204E-01  e=1.635E-24  Homo sapiens
  5uoe-assembly2_B  TM=9.173E-01  e=5.309E-24  Homo sapiens